Protein AF-X1QPD6-F1 (afdb_monomer_lite)

Sequence (192 aa):
MNTPWPIYIESLKLISDFIDFPSQFVHYLKKRMAVSQKIYASDELDYFGCYLISNLEIPMPKPDPEIEKVLIVDATSDFEDYFHYKKGLKPRVPRPGQFIPKRFRNILMALERTRAPGYTEIACFLLDIGYPFRKVIEDNIISALRRSQNSSGMVKDWTIIDTKNKWGFTYFCGDGTQPSSLERMRFLPEYC

Organism: NCBI:txid412755

pLDDT: mean 80.1, std 17.22, range [33.69, 97.38]

Structure (mmCIF, N/CA/C/O backbone):
data_AF-X1QPD6-F1
#
_entry.id   AF-X1QPD6-F1
#
loop_
_atom_site.group_PDB
_atom_site.id
_atom_site.type_symbol
_atom_site.label_atom_id
_atom_site.label_alt_id
_atom_site.label_comp_id
_atom_site.label_asym_id
_atom_site.label_entity_id
_atom_site.label_seq_id
_atom_site.pdbx_PDB_ins_code
_atom_site.Cartn_x
_atom_site.Cartn_y
_atom_site.Cartn_z
_atom_site.occupancy
_atom_site.B_iso_or_equiv
_atom_site.auth_seq_id
_atom_site.auth_comp_id
_atom_site.auth_asym_id
_atom_site.auth_atom_id
_atom_site.pdbx_PDB_model_num
ATOM 1 N N . MET A 1 1 ? 1.418 -16.317 20.027 1.00 43.91 1 MET A N 1
ATOM 2 C CA . MET A 1 1 ? 0.051 -16.744 19.653 1.00 43.91 1 MET A CA 1
ATOM 3 C C . MET A 1 1 ? -0.285 -16.103 18.320 1.00 43.91 1 MET A C 1
ATOM 5 O O . MET A 1 1 ? -0.059 -14.910 18.190 1.00 43.91 1 MET A O 1
ATOM 9 N N . ASN A 1 2 ? -0.754 -16.876 17.338 1.00 58.47 2 ASN A N 1
ATOM 10 C CA . ASN A 1 2 ? -1.254 -16.324 16.080 1.00 58.47 2 ASN A CA 1
ATOM 11 C C . ASN A 1 2 ? -2.699 -15.871 16.328 1.00 58.47 2 ASN A C 1
ATOM 13 O O . ASN A 1 2 ? -3.611 -16.695 16.314 1.00 58.47 2 ASN A O 1
ATOM 17 N N . THR A 1 3 ? -2.892 -14.607 16.701 1.00 64.56 3 THR A N 1
ATOM 18 C CA . THR A 1 3 ? -4.230 -14.056 16.937 1.00 64.56 3 THR A CA 1
ATOM 19 C C . THR A 1 3 ? -4.989 -14.073 15.608 1.00 64.56 3 THR A C 1
ATOM 21 O O . THR A 1 3 ? -4.442 -13.589 14.614 1.00 64.56 3 THR A O 1
ATOM 24 N N . PRO A 1 4 ? -6.210 -14.636 15.540 1.00 78.38 4 PRO A N 1
ATOM 25 C CA . PRO A 1 4 ? -7.014 -14.541 14.328 1.00 78.38 4 PRO A CA 1
ATOM 26 C C . PRO A 1 4 ? -7.256 -13.064 13.990 1.00 78.38 4 PRO A C 1
ATOM 28 O O . PRO A 1 4 ? -7.287 -12.222 14.886 1.00 78.38 4 PRO A O 1
ATOM 31 N N . TRP A 1 5 ? -7.415 -12.755 12.703 1.00 86.31 5 TRP A N 1
ATOM 32 C CA . TRP A 1 5 ? -7.788 -11.424 12.224 1.00 86.31 5 TRP A CA 1
ATOM 33 C C . TRP A 1 5 ? -9.311 -11.370 12.038 1.00 86.31 5 TRP A C 1
ATOM 35 O O . TRP A 1 5 ? -9.804 -11.791 10.988 1.00 86.31 5 TRP A O 1
ATOM 45 N N . PRO A 1 6 ? -10.087 -10.955 13.061 1.00 84.19 6 PRO A N 1
ATOM 46 C CA . PRO A 1 6 ? -11.517 -10.760 12.896 1.00 84.19 6 PRO A CA 1
ATOM 47 C C . PRO A 1 6 ? -11.749 -9.544 11.998 1.00 84.19 6 PRO A C 1
ATOM 49 O O . PRO A 1 6 ? -11.225 -8.465 12.261 1.00 84.19 6 PRO A O 1
ATOM 52 N N . ILE A 1 7 ? -12.547 -9.716 10.949 1.00 90.81 7 ILE A N 1
ATOM 53 C CA . ILE A 1 7 ? -12.927 -8.636 10.039 1.00 90.81 7 ILE A CA 1
ATOM 54 C C . ILE A 1 7 ? -14.404 -8.768 9.659 1.00 90.81 7 ILE A C 1
ATOM 56 O O . ILE A 1 7 ? -14.901 -9.870 9.418 1.00 90.81 7 ILE A O 1
ATOM 60 N N . TYR A 1 8 ? -15.098 -7.632 9.583 1.00 93.19 8 TYR A N 1
ATOM 61 C CA . TYR A 1 8 ? -16.443 -7.545 9.020 1.00 93.19 8 TYR A CA 1
ATOM 62 C C . TYR A 1 8 ? -16.403 -7.668 7.492 1.00 93.19 8 TYR A C 1
ATOM 64 O O . TYR A 1 8 ? -15.543 -7.090 6.824 1.00 93.19 8 TYR A O 1
ATOM 72 N N . ILE A 1 9 ? -17.352 -8.401 6.908 1.00 93.88 9 ILE A N 1
ATOM 73 C CA . ILE A 1 9 ? -17.362 -8.660 5.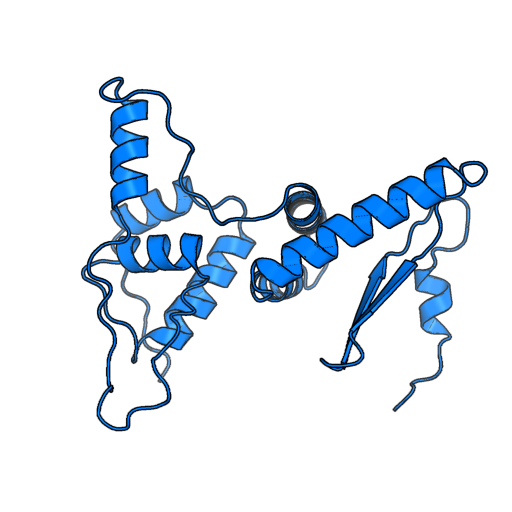461 1.00 93.88 9 ILE A CA 1
ATOM 74 C C . ILE A 1 9 ? -17.495 -7.367 4.640 1.00 93.88 9 ILE A C 1
ATOM 76 O O . ILE A 1 9 ? -16.963 -7.274 3.535 1.00 93.88 9 ILE A O 1
ATOM 80 N N . GLU A 1 10 ? -18.155 -6.350 5.187 1.00 92.50 10 GLU A N 1
ATOM 81 C CA . GLU A 1 10 ? -18.290 -5.015 4.608 1.00 92.50 10 GLU A CA 1
ATOM 82 C C . GLU A 1 10 ? -16.934 -4.312 4.507 1.00 92.50 10 GLU A C 1
ATOM 84 O O . GLU A 1 10 ? -16.581 -3.809 3.439 1.00 92.50 10 GLU A O 1
ATOM 89 N N . SER A 1 11 ? -16.136 -4.346 5.578 1.00 93.38 11 SER A N 1
ATOM 90 C CA . SER A 1 11 ? -14.774 -3.806 5.578 1.00 93.38 11 SER A CA 1
ATOM 91 C C . SER A 1 11 ? -13.894 -4.545 4.572 1.00 93.38 11 SER A C 1
ATOM 93 O O . SER A 1 11 ? -13.139 -3.909 3.845 1.00 93.38 11 SER A O 1
ATOM 95 N N . LEU A 1 12 ? -14.027 -5.873 4.458 1.00 95.06 12 LEU A N 1
ATOM 96 C CA . LEU A 1 12 ? -13.254 -6.653 3.487 1.00 95.06 12 LEU A CA 1
ATOM 97 C C . LEU A 1 12 ? -13.592 -6.269 2.040 1.00 95.06 12 LEU A C 1
ATOM 99 O O . LEU A 1 12 ? -12.685 -6.125 1.220 1.00 95.06 12 LEU A O 1
ATOM 103 N N . LYS A 1 13 ? -14.881 -6.074 1.729 1.00 94.38 13 LYS A N 1
ATOM 104 C CA . LYS A 1 13 ? -15.323 -5.594 0.409 1.00 94.38 13 LYS A CA 1
ATOM 105 C C . LYS A 1 13 ? -14.728 -4.225 0.099 1.00 94.38 13 LYS A C 1
ATOM 107 O O . LYS A 1 13 ? -14.130 -4.052 -0.958 1.00 94.38 13 LYS A O 1
ATOM 112 N N . LEU A 1 14 ? -14.810 -3.295 1.047 1.00 93.50 14 LEU A N 1
ATOM 113 C CA . LEU A 1 14 ? -14.236 -1.962 0.890 1.00 93.50 14 LEU A CA 1
ATOM 114 C C . LEU A 1 14 ? -12.723 -2.028 0.669 1.00 93.50 14 LEU A C 1
ATOM 116 O O . LEU A 1 14 ? -12.233 -1.480 -0.311 1.00 93.50 14 LEU A O 1
ATOM 120 N N . ILE A 1 15 ? -11.981 -2.770 1.492 1.00 95.94 15 ILE A N 1
ATOM 121 C CA . ILE A 1 15 ? -10.539 -2.974 1.293 1.00 95.94 15 ILE A CA 1
ATOM 122 C C . ILE A 1 15 ? -10.262 -3.516 -0.116 1.00 95.94 15 ILE A C 1
ATOM 124 O O . ILE A 1 15 ? -9.383 -3.004 -0.808 1.00 95.94 15 ILE A O 1
ATOM 128 N N . SER A 1 16 ? -11.039 -4.499 -0.584 1.00 94.81 16 SER A N 1
ATOM 129 C CA . SER A 1 16 ? -10.869 -5.062 -1.927 1.00 94.81 16 SER A CA 1
ATOM 130 C C . SER A 1 16 ? -11.094 -4.044 -3.054 1.00 94.81 16 SER A C 1
ATOM 132 O O . SER A 1 16 ? -10.392 -4.103 -4.062 1.00 94.81 16 SER A O 1
ATOM 134 N N . ASP A 1 17 ? -11.979 -3.061 -2.857 1.00 93.56 17 ASP A N 1
ATOM 135 C CA . ASP A 1 17 ? -12.226 -1.976 -3.816 1.00 93.56 17 ASP A CA 1
ATOM 136 C C . ASP A 1 17 ? -11.068 -0.964 -3.885 1.00 93.56 17 ASP A C 1
ATOM 138 O O . ASP A 1 17 ? -10.914 -0.262 -4.893 1.00 93.56 17 ASP A O 1
ATOM 142 N N . PHE A 1 18 ? -10.241 -0.875 -2.835 1.00 96.00 18 PHE A N 1
ATOM 143 C CA . PHE A 1 18 ? -9.145 0.098 -2.703 1.00 96.00 18 PHE A CA 1
ATOM 144 C C . PHE A 1 18 ? -7.737 -0.484 -2.876 1.00 96.00 18 PHE A C 1
ATOM 146 O O . PHE A 1 18 ? -6.794 0.263 -3.141 1.00 96.00 18 PHE A O 1
ATOM 153 N N . ILE A 1 19 ? -7.584 -1.804 -2.826 1.00 95.94 19 ILE A N 1
ATOM 154 C CA . ILE A 1 19 ? -6.338 -2.478 -3.197 1.00 95.94 19 ILE A CA 1
ATOM 155 C C . ILE A 1 19 ? -6.063 -2.308 -4.706 1.00 95.94 19 ILE A C 1
ATOM 157 O O . ILE A 1 19 ? -6.961 -2.400 -5.541 1.00 95.94 19 ILE A O 1
ATOM 161 N N . ASP A 1 20 ? -4.811 -2.032 -5.068 1.00 94.56 20 ASP A N 1
ATOM 162 C CA . ASP A 1 20 ? -4.346 -1.893 -6.454 1.00 94.56 20 ASP A CA 1
ATOM 163 C C . ASP A 1 20 ? -3.978 -3.258 -7.076 1.00 94.56 20 ASP A C 1
ATOM 165 O O . ASP A 1 20 ? -4.096 -3.435 -8.289 1.00 94.56 20 ASP A O 1
ATOM 169 N N . PHE A 1 21 ? -3.502 -4.219 -6.271 1.00 94.69 21 PHE A N 1
ATOM 170 C CA . PHE A 1 21 ? -3.097 -5.562 -6.716 1.00 94.69 21 PHE A CA 1
ATOM 171 C C . PHE A 1 21 ? -3.038 -6.581 -5.555 1.00 94.69 21 PHE A C 1
ATOM 173 O O . PHE A 1 21 ? -2.819 -6.184 -4.409 1.00 94.69 21 PHE A O 1
ATOM 180 N N . PRO A 1 22 ? -3.182 -7.899 -5.815 1.00 95.62 22 PRO A N 1
ATOM 181 C CA . PRO A 1 22 ? -3.304 -8.921 -4.769 1.00 95.62 22 PRO A CA 1
ATOM 182 C C . PRO A 1 22 ? -2.200 -8.924 -3.705 1.00 95.62 22 PRO A C 1
ATOM 184 O O . PRO A 1 22 ? -2.508 -9.022 -2.516 1.00 95.62 22 PRO A O 1
ATOM 187 N N . SER A 1 23 ? -0.922 -8.764 -4.071 1.00 97.38 23 SER A N 1
ATOM 188 C CA . SER A 1 23 ? 0.153 -8.778 -3.065 1.00 97.38 23 SER A CA 1
ATOM 189 C C . SER A 1 23 ? 0.127 -7.554 -2.149 1.00 9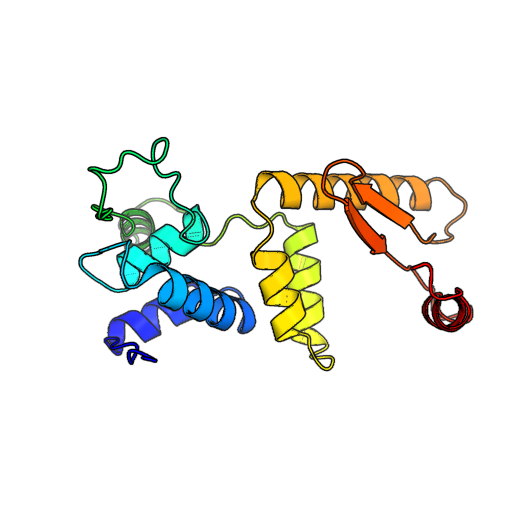7.38 23 SER A C 1
ATOM 191 O O . SER A 1 23 ? 0.666 -7.620 -1.048 1.00 97.38 23 SER A O 1
ATOM 193 N N . GLN A 1 24 ? -0.534 -6.455 -2.537 1.00 97.38 24 GLN A N 1
ATOM 194 C CA . GLN A 1 24 ? -0.747 -5.325 -1.630 1.00 97.38 24 GLN A CA 1
ATOM 195 C C . GLN A 1 24 ? -1.668 -5.711 -0.468 1.00 97.38 24 GLN A C 1
ATOM 197 O O . GLN A 1 24 ? -1.462 -5.232 0.645 1.00 97.38 24 GLN A O 1
ATOM 202 N N . PHE A 1 25 ? -2.650 -6.588 -0.703 1.00 97.00 25 PHE A N 1
ATOM 203 C CA . PHE A 1 25 ? -3.512 -7.103 0.359 1.00 97.00 25 PHE A CA 1
ATOM 204 C C . PHE A 1 25 ? -2.729 -8.023 1.301 1.00 97.00 25 PHE A C 1
ATOM 206 O O . PHE A 1 25 ? -2.810 -7.880 2.517 1.00 97.00 25 PHE A O 1
ATOM 213 N N . VAL A 1 26 ? -1.883 -8.902 0.754 1.00 96.69 26 VAL A N 1
ATOM 214 C CA . VAL A 1 26 ? -0.986 -9.744 1.565 1.00 96.69 26 VAL A CA 1
ATOM 215 C C . VAL A 1 26 ? -0.047 -8.885 2.416 1.00 96.69 26 VAL A C 1
ATOM 217 O O . VAL A 1 26 ? 0.114 -9.131 3.612 1.00 96.69 26 VAL A O 1
ATOM 220 N N . HIS A 1 27 ? 0.540 -7.845 1.825 1.00 96.75 27 HIS A N 1
ATOM 221 C CA . HIS A 1 27 ? 1.399 -6.906 2.539 1.00 96.75 27 HIS A CA 1
ATOM 222 C C . HIS A 1 27 ? 0.643 -6.172 3.658 1.00 96.75 27 HIS A C 1
ATOM 224 O O . HIS A 1 27 ? 1.152 -6.084 4.777 1.00 96.75 27 HIS A O 1
ATOM 230 N N . TYR A 1 28 ? -0.592 -5.726 3.399 1.00 96.00 28 TYR A N 1
ATOM 231 C CA . TYR A 1 28 ? -1.458 -5.139 4.421 1.00 96.00 28 TYR A CA 1
ATOM 232 C C . TYR A 1 28 ? -1.657 -6.078 5.615 1.00 96.00 28 TYR A C 1
ATOM 234 O O . TYR A 1 28 ? -1.397 -5.681 6.750 1.00 96.00 28 TYR A O 1
ATOM 242 N N . LEU A 1 29 ? -2.030 -7.339 5.370 1.00 94.62 29 LEU A N 1
ATOM 243 C CA . LEU A 1 29 ? -2.233 -8.325 6.436 1.00 94.62 29 LEU A CA 1
ATOM 244 C C . LEU A 1 29 ? -0.970 -8.531 7.277 1.00 94.62 29 LEU A C 1
ATOM 246 O O . LEU A 1 29 ? -1.044 -8.543 8.506 1.00 94.62 29 LEU A O 1
ATOM 250 N N . LYS A 1 30 ? 0.204 -8.616 6.638 1.00 93.31 30 LYS A N 1
ATOM 251 C CA . LYS A 1 30 ? 1.488 -8.729 7.350 1.00 93.31 30 LYS A CA 1
ATOM 252 C C . LYS A 1 30 ? 1.724 -7.537 8.281 1.00 93.31 30 LYS A C 1
ATOM 254 O O . LYS A 1 30 ? 2.058 -7.738 9.449 1.00 93.31 30 LYS A O 1
ATOM 259 N N . LYS A 1 31 ? 1.520 -6.307 7.792 1.00 92.69 31 LYS A N 1
ATOM 260 C CA . LYS A 1 31 ? 1.665 -5.085 8.603 1.00 92.69 31 LYS A CA 1
ATOM 261 C C . LYS A 1 31 ? 0.646 -5.053 9.743 1.00 92.69 31 LYS A C 1
ATOM 263 O O . LYS A 1 31 ? 1.022 -4.836 10.893 1.00 92.69 31 LYS A O 1
ATOM 268 N N . ARG A 1 32 ? -0.620 -5.358 9.454 1.00 91.50 32 ARG A N 1
ATOM 269 C CA . ARG A 1 32 ? -1.724 -5.387 10.425 1.00 91.50 32 ARG A CA 1
ATOM 270 C C . ARG A 1 32 ? -1.477 -6.368 11.573 1.00 91.50 32 ARG A C 1
ATOM 272 O O . ARG A 1 32 ? -1.727 -6.022 12.731 1.00 91.50 32 ARG A O 1
ATOM 279 N N . MET A 1 33 ? -0.970 -7.564 11.270 1.00 89.31 33 MET A N 1
ATOM 280 C CA . MET A 1 33 ? -0.626 -8.575 12.276 1.00 89.31 33 MET A CA 1
ATOM 281 C C . MET A 1 33 ? 0.553 -8.132 13.150 1.00 89.31 33 MET A C 1
ATOM 283 O O . MET A 1 33 ? 0.512 -8.323 14.368 1.00 89.31 33 MET A O 1
ATOM 287 N N . ALA A 1 34 ? 1.562 -7.485 12.558 1.00 87.31 34 ALA A N 1
ATOM 288 C CA . ALA A 1 34 ? 2.748 -7.008 13.269 1.00 87.31 34 ALA A CA 1
ATOM 289 C C . ALA A 1 34 ? 2.448 -5.892 14.289 1.00 87.31 34 ALA A C 1
ATOM 291 O O . ALA A 1 34 ? 3.128 -5.797 15.309 1.00 87.31 34 ALA A O 1
ATOM 292 N N . VAL A 1 35 ? 1.422 -5.066 14.045 1.00 84.88 35 VAL A N 1
ATOM 293 C CA . VAL A 1 35 ? 1.069 -3.927 14.917 1.00 84.88 35 VAL A CA 1
ATOM 294 C C . VAL A 1 35 ? -0.052 -4.219 15.919 1.00 84.88 35 VAL A C 1
ATOM 296 O O . VAL A 1 35 ? -0.387 -3.355 16.728 1.00 84.88 35 VAL A O 1
ATOM 299 N N . SER A 1 36 ? -0.611 -5.434 15.901 1.00 72.00 36 SER A N 1
ATOM 300 C CA . SER A 1 36 ? -1.861 -5.812 16.585 1.00 72.00 36 SER A CA 1
ATOM 301 C C . SER A 1 36 ? -1.926 -5.568 18.100 1.00 72.00 36 SER A C 1
ATOM 303 O O . SER A 1 36 ? -3.022 -5.555 18.652 1.00 72.00 36 SER A O 1
ATOM 305 N N . GLN A 1 37 ? -0.793 -5.348 18.771 1.00 74.81 37 GLN A N 1
ATOM 306 C CA . GLN A 1 37 ? -0.734 -5.071 20.213 1.00 74.81 37 GLN A CA 1
ATOM 307 C C . GLN A 1 37 ? -0.320 -3.636 20.566 1.00 74.81 37 GLN A C 1
ATOM 309 O O . GLN A 1 37 ? -0.371 -3.262 21.733 1.00 74.81 37 GLN A O 1
ATOM 314 N N . LYS A 1 38 ? 0.105 -2.839 19.579 1.00 78.12 38 LYS A N 1
ATOM 315 C CA . LYS A 1 38 ? 0.657 -1.489 19.792 1.00 78.12 38 LYS A CA 1
ATOM 316 C C . LYS A 1 38 ? -0.227 -0.392 19.217 1.00 78.12 38 LYS A C 1
ATOM 318 O O . LYS A 1 38 ? -0.249 0.709 19.754 1.00 78.12 38 LYS A O 1
ATOM 323 N N . ILE A 1 39 ? -0.935 -0.692 18.129 1.00 85.81 39 ILE A N 1
ATOM 324 C CA . ILE A 1 39 ? -1.781 0.263 17.418 1.00 85.81 39 ILE A CA 1
ATOM 325 C C . ILE A 1 39 ? -3.229 -0.207 17.512 1.00 85.81 39 ILE A C 1
ATOM 327 O O . ILE A 1 39 ? -3.560 -1.328 17.117 1.00 85.81 39 ILE A O 1
ATOM 331 N N . TYR A 1 40 ? -4.082 0.670 18.019 1.00 88.25 40 TYR A N 1
ATOM 332 C CA . TYR A 1 40 ? -5.516 0.481 18.169 1.00 88.25 40 TYR A CA 1
ATOM 333 C C . TYR A 1 40 ? -6.251 1.404 17.207 1.00 88.25 40 TYR A C 1
ATOM 335 O O . TYR A 1 40 ? -5.815 2.529 16.979 1.00 88.25 40 TYR A O 1
ATOM 343 N N . ALA A 1 41 ? -7.352 0.928 16.649 1.00 89.31 41 ALA A N 1
ATOM 344 C CA . ALA A 1 41 ? -8.250 1.719 15.825 1.00 89.31 41 ALA A CA 1
ATOM 345 C C . ALA A 1 41 ? -9.693 1.288 16.090 1.00 89.31 41 ALA A C 1
ATOM 347 O O . ALA A 1 41 ? -9.913 0.225 16.682 1.00 89.31 41 ALA A O 1
ATOM 348 N N . SER A 1 42 ? -10.655 2.125 15.702 1.00 86.56 42 SER A N 1
ATOM 349 C CA . SER A 1 42 ? -12.068 1.865 15.978 1.00 86.56 42 SER A CA 1
ATOM 350 C C . SER A 1 42 ? -12.622 0.758 15.081 1.00 86.56 42 SER A C 1
ATOM 352 O O . SER A 1 42 ? -13.359 -0.111 15.553 1.00 86.56 42 SER A O 1
ATOM 354 N N . ASP A 1 43 ? -12.188 0.733 13.820 1.00 89.19 43 ASP A N 1
ATOM 355 C CA . ASP A 1 43 ? -12.528 -0.302 12.858 1.00 89.19 43 ASP A CA 1
ATOM 356 C C . ASP A 1 43 ? -11.326 -0.725 11.991 1.00 89.19 43 ASP A C 1
ATOM 358 O O . ASP A 1 43 ? -10.193 -0.267 12.147 1.00 89.19 43 ASP A O 1
ATOM 362 N N . GLU A 1 44 ? -11.561 -1.672 11.082 1.00 92.69 44 GLU A N 1
ATOM 363 C CA . GLU A 1 44 ? -10.517 -2.188 10.194 1.00 92.69 44 GLU A CA 1
ATOM 364 C C . GLU A 1 44 ? -10.187 -1.238 9.028 1.00 92.69 44 GLU A C 1
ATOM 366 O O . GLU A 1 44 ? -9.106 -1.333 8.446 1.00 92.69 44 GLU A O 1
ATOM 371 N N . LEU A 1 45 ? -11.080 -0.302 8.695 1.00 93.44 45 LEU A N 1
ATOM 372 C CA . LEU A 1 45 ? -10.830 0.704 7.664 1.00 93.44 45 LEU A CA 1
ATOM 373 C C . LEU A 1 45 ? -9.889 1.795 8.159 1.00 93.44 45 LEU A C 1
ATOM 375 O O . LEU A 1 45 ? -9.081 2.267 7.367 1.00 93.44 45 LEU A O 1
ATOM 379 N N . ASP A 1 46 ? -9.909 2.130 9.446 1.00 92.56 46 ASP A N 1
ATOM 380 C CA . ASP A 1 46 ? -8.923 3.018 10.061 1.00 92.56 46 ASP A CA 1
ATOM 381 C C . ASP A 1 46 ? -7.502 2.444 9.928 1.00 92.56 46 ASP A C 1
ATOM 383 O O . ASP A 1 46 ? -6.557 3.128 9.517 1.00 92.56 46 ASP A O 1
ATOM 387 N N . TYR A 1 47 ? -7.338 1.149 10.223 1.00 93.94 47 TYR A N 1
ATOM 388 C CA . TYR A 1 47 ? -6.061 0.464 10.012 1.00 93.94 47 TYR A CA 1
ATOM 389 C C . TYR A 1 47 ? -5.657 0.485 8.540 1.00 93.94 47 TYR A C 1
ATOM 391 O O . TYR A 1 47 ? -4.499 0.754 8.212 1.00 93.94 47 TYR A O 1
ATOM 399 N N . PHE A 1 48 ? -6.601 0.213 7.643 1.00 95.38 48 PHE A N 1
ATOM 400 C CA . PHE A 1 48 ? -6.328 0.199 6.216 1.00 95.38 48 PHE A CA 1
ATOM 401 C C . PHE A 1 48 ? -5.992 1.593 5.663 1.00 95.38 48 PHE A C 1
ATOM 403 O O . PHE A 1 48 ? -5.051 1.733 4.883 1.00 95.38 48 PHE A O 1
ATOM 410 N N . GLY A 1 49 ? -6.675 2.645 6.106 1.00 94.56 49 GLY A N 1
ATOM 411 C CA . GLY A 1 49 ? -6.363 4.028 5.755 1.00 94.56 49 GLY A CA 1
ATOM 412 C C . GLY A 1 49 ? -4.968 4.430 6.219 1.00 94.56 49 GLY A C 1
ATOM 413 O O . GLY A 1 49 ? -4.154 4.904 5.424 1.00 94.56 49 GLY A O 1
ATOM 414 N N . CYS A 1 50 ? -4.629 4.125 7.474 1.00 93.12 50 CYS A N 1
ATOM 415 C CA . CYS A 1 50 ? -3.284 4.351 8.001 1.00 93.12 50 CYS A CA 1
ATOM 416 C C . CYS A 1 50 ? -2.223 3.549 7.221 1.00 93.12 50 CYS A C 1
ATOM 418 O O . CYS A 1 50 ? -1.137 4.051 6.925 1.00 93.12 50 CYS A O 1
ATOM 420 N N . TYR A 1 51 ? -2.550 2.328 6.794 1.00 94.44 51 TYR A N 1
ATOM 421 C CA . TYR A 1 51 ? -1.703 1.543 5.901 1.00 94.44 51 TYR A CA 1
ATOM 422 C C . TYR A 1 51 ? -1.457 2.224 4.547 1.00 94.44 51 TYR A C 1
ATOM 424 O O . TYR A 1 51 ? -0.312 2.262 4.090 1.00 94.44 51 TYR A O 1
ATOM 432 N N . LEU A 1 52 ? -2.488 2.779 3.906 1.00 94.25 52 LEU A N 1
ATOM 433 C CA . LEU A 1 52 ? -2.326 3.487 2.633 1.00 94.25 52 LEU A CA 1
ATOM 434 C C . LEU A 1 52 ? -1.432 4.729 2.784 1.00 94.25 52 LEU A C 1
ATOM 436 O O . LEU A 1 52 ? -0.643 5.027 1.884 1.00 94.25 52 LEU A O 1
ATOM 440 N N . ILE A 1 53 ? -1.511 5.416 3.924 1.00 90.88 53 ILE A N 1
ATOM 441 C CA . ILE A 1 53 ? -0.743 6.636 4.196 1.00 90.88 53 ILE A CA 1
ATOM 442 C C . ILE A 1 53 ? 0.721 6.319 4.529 1.00 90.88 53 ILE A C 1
ATOM 444 O O . ILE A 1 53 ? 1.629 6.931 3.964 1.00 90.88 53 ILE A O 1
ATOM 448 N N . SER A 1 54 ? 0.967 5.372 5.439 1.00 88.50 54 SER A N 1
ATOM 449 C CA . SER A 1 54 ? 2.286 5.183 6.059 1.00 88.50 54 SER A CA 1
ATOM 450 C C . SER A 1 54 ? 2.718 3.728 6.233 1.00 88.50 54 SER A C 1
ATOM 452 O O . SER A 1 54 ? 3.638 3.471 6.996 1.00 88.50 54 SER A O 1
ATOM 454 N N . ASN A 1 55 ? 2.096 2.751 5.570 1.00 91.94 55 ASN A N 1
ATOM 455 C CA . ASN A 1 55 ? 2.354 1.320 5.804 1.00 91.94 55 ASN A CA 1
ATOM 456 C C . ASN A 1 55 ? 2.082 0.847 7.248 1.00 91.94 55 ASN A C 1
ATOM 458 O O . ASN A 1 55 ? 2.612 -0.193 7.635 1.00 91.94 55 ASN A O 1
ATOM 462 N N . LEU A 1 56 ? 1.280 1.574 8.042 1.00 89.94 56 LEU A N 1
ATOM 463 C CA . LEU A 1 56 ? 1.162 1.381 9.501 1.00 89.94 56 LEU A CA 1
ATOM 464 C C . LEU A 1 56 ? 2.477 1.639 10.263 1.00 89.94 56 LEU A C 1
ATOM 466 O O . LEU A 1 56 ? 2.630 1.235 11.416 1.00 89.94 56 LEU A O 1
ATOM 470 N N . GLU A 1 57 ? 3.427 2.341 9.645 1.00 86.31 57 GLU A N 1
ATOM 471 C CA . GLU A 1 57 ? 4.655 2.806 10.283 1.00 86.31 57 GLU A CA 1
ATOM 472 C C . GLU A 1 57 ? 4.375 4.174 10.905 1.00 86.31 57 GLU A C 1
ATOM 474 O O . GLU A 1 57 ? 4.621 5.229 10.319 1.00 86.31 57 GLU A O 1
ATOM 479 N N . ILE A 1 58 ? 3.783 4.154 12.099 1.00 76.94 58 ILE A N 1
ATOM 480 C CA . ILE A 1 58 ? 3.550 5.373 12.868 1.00 76.94 58 ILE A CA 1
ATOM 481 C C . ILE A 1 58 ? 4.871 5.757 13.546 1.00 76.94 58 ILE A C 1
ATOM 483 O O . ILE A 1 58 ? 5.431 4.931 14.276 1.00 76.94 58 ILE A O 1
ATOM 487 N N . PRO A 1 59 ? 5.391 6.982 13.331 1.00 66.81 59 PRO A N 1
ATOM 488 C CA . PRO A 1 59 ? 6.547 7.464 14.064 1.00 66.81 59 PRO A CA 1
ATOM 489 C C . PRO A 1 59 ? 6.165 7.575 15.539 1.00 66.81 59 PRO A C 1
ATOM 491 O O . PRO A 1 59 ? 5.520 8.529 15.967 1.00 66.81 59 PRO A O 1
ATOM 494 N N . MET A 1 60 ? 6.546 6.566 16.317 1.00 61.41 60 MET A N 1
ATOM 495 C CA . MET A 1 60 ? 6.499 6.651 17.768 1.00 61.41 60 MET A CA 1
ATOM 496 C C . MET A 1 60 ? 7.429 7.805 18.171 1.00 61.41 60 MET A C 1
ATOM 498 O O . MET A 1 60 ? 8.555 7.878 17.653 1.00 61.41 60 MET A O 1
ATOM 502 N N . PRO A 1 61 ? 7.016 8.700 19.086 1.00 56.62 61 PRO A N 1
ATOM 503 C CA . PRO A 1 61 ? 7.970 9.537 19.803 1.00 56.62 61 PRO A CA 1
ATOM 504 C C . PRO A 1 61 ? 9.112 8.647 20.314 1.00 56.62 61 PRO A C 1
ATOM 506 O O . PRO A 1 61 ? 8.895 7.450 20.534 1.00 56.62 61 PRO A O 1
ATOM 509 N N . LYS A 1 62 ? 10.331 9.201 20.463 1.00 56.53 62 LYS A N 1
ATOM 510 C CA . LYS A 1 62 ? 11.474 8.491 21.084 1.00 56.53 62 LYS A CA 1
ATOM 511 C C . LYS A 1 62 ? 10.944 7.603 22.204 1.00 56.53 62 LYS A C 1
ATOM 513 O O . LYS A 1 62 ? 10.148 8.157 22.952 1.00 56.53 62 LYS A O 1
ATOM 518 N N . PRO A 1 63 ? 11.350 6.320 22.287 1.00 53.78 63 PRO A N 1
ATOM 519 C CA . PRO A 1 63 ? 10.720 5.321 23.142 1.00 53.78 63 PRO A CA 1
ATOM 520 C C . PRO A 1 63 ? 10.558 5.898 24.539 1.00 53.78 63 PRO A C 1
ATOM 522 O O . PRO A 1 63 ? 11.502 5.930 25.326 1.00 53.78 63 PRO A O 1
ATOM 525 N N . ASP A 1 64 ? 9.375 6.442 24.773 1.00 57.16 64 ASP A N 1
ATOM 526 C CA . ASP A 1 64 ? 8.968 6.936 26.056 1.00 57.16 64 ASP A CA 1
ATOM 527 C C . ASP A 1 64 ? 8.423 5.681 26.719 1.00 57.16 64 ASP A C 1
ATOM 529 O O . ASP A 1 64 ? 7.481 5.085 26.180 1.00 57.16 64 ASP A O 1
ATOM 533 N N . PRO A 1 65 ? 9.059 5.196 27.793 1.00 62.22 65 PRO A N 1
ATOM 534 C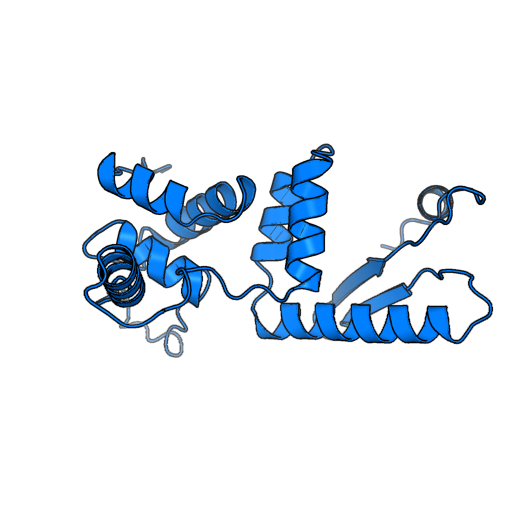 CA . PRO A 1 65 ? 8.602 3.997 28.473 1.00 62.22 65 PRO A CA 1
ATOM 535 C C . PRO A 1 65 ? 7.138 4.098 28.935 1.00 62.22 65 PRO A C 1
ATOM 537 O O . PRO A 1 65 ? 6.552 3.061 29.228 1.00 62.22 65 PRO A O 1
ATOM 540 N N . GLU A 1 66 ? 6.534 5.293 28.950 1.00 64.88 66 GLU A N 1
ATOM 541 C CA . GLU A 1 66 ? 5.120 5.495 29.276 1.00 64.88 66 GLU A CA 1
ATOM 542 C C . GLU A 1 66 ? 4.158 5.356 28.078 1.00 64.88 66 GLU A C 1
ATOM 544 O O . GLU A 1 66 ? 2.957 5.153 28.274 1.00 64.88 66 GLU A O 1
ATOM 549 N N . ILE A 1 67 ? 4.638 5.416 26.827 1.00 65.75 67 ILE A N 1
ATOM 550 C CA . ILE A 1 67 ? 3.779 5.254 25.640 1.00 65.75 67 ILE A CA 1
ATOM 551 C C . ILE A 1 67 ? 3.678 3.771 25.278 1.00 65.75 67 ILE A C 1
ATOM 553 O O . ILE A 1 67 ? 4.412 3.241 24.441 1.00 65.75 67 ILE A O 1
ATOM 557 N N . GLU A 1 68 ? 2.714 3.092 25.896 1.00 69.75 68 GLU A N 1
ATOM 558 C CA . GLU A 1 68 ? 2.447 1.674 25.632 1.00 69.75 68 GLU A CA 1
ATOM 559 C C . GLU A 1 68 ? 1.623 1.435 24.356 1.00 69.75 68 GLU A C 1
ATOM 561 O O . GLU A 1 68 ? 1.719 0.364 23.747 1.00 69.75 68 GLU A O 1
ATOM 566 N N . LYS A 1 69 ? 0.774 2.396 23.959 1.00 77.75 69 LYS A N 1
ATOM 567 C CA . LYS A 1 69 ? -0.253 2.213 22.917 1.00 77.75 69 LYS A CA 1
ATOM 568 C C . LYS A 1 69 ? -0.489 3.484 22.106 1.00 77.75 69 LYS A C 1
ATOM 570 O O . LYS A 1 69 ? -0.492 4.585 22.648 1.00 77.75 69 LYS A O 1
ATOM 575 N N . VAL A 1 70 ? -0.762 3.311 20.816 1.00 83.19 70 VAL A N 1
ATOM 576 C CA . VAL A 1 70 ? -1.166 4.373 19.886 1.00 83.19 70 VAL A CA 1
ATOM 577 C C . VAL A 1 70 ? -2.602 4.127 19.440 1.00 83.19 70 VAL A C 1
ATOM 579 O O . VAL A 1 70 ? -2.947 3.003 19.081 1.00 83.19 70 VAL A O 1
ATOM 582 N N . LEU A 1 71 ? -3.426 5.175 19.439 1.00 86.25 71 LEU A N 1
ATOM 583 C CA . LEU A 1 71 ? -4.791 5.146 18.915 1.00 86.25 71 LEU A CA 1
ATOM 584 C C . LEU A 1 71 ? -4.851 5.899 17.579 1.00 86.25 71 LEU A C 1
ATOM 586 O O . LEU A 1 71 ? -4.464 7.064 17.507 1.00 86.25 71 LEU A O 1
ATOM 590 N N . ILE A 1 72 ? -5.349 5.240 16.535 1.00 87.06 72 ILE A N 1
ATOM 591 C CA . ILE A 1 72 ? -5.748 5.872 15.276 1.00 87.06 72 ILE A CA 1
ATOM 592 C C . ILE A 1 72 ? -7.126 6.493 15.514 1.00 87.06 72 ILE A C 1
ATOM 594 O O . ILE A 1 72 ? -8.073 5.781 15.839 1.00 87.06 72 ILE A O 1
ATOM 598 N N . VAL A 1 73 ? -7.204 7.822 15.416 1.00 82.19 73 VAL A N 1
ATOM 599 C CA . VAL A 1 73 ? -8.428 8.594 15.700 1.00 82.19 73 VAL A CA 1
ATOM 600 C C . VAL A 1 73 ? -9.307 8.739 14.459 1.00 82.19 73 VAL A C 1
ATOM 602 O O . VAL A 1 73 ? -10.524 8.674 14.575 1.00 82.19 73 VAL A O 1
ATOM 605 N N . ASP A 1 74 ? -8.694 8.936 13.292 1.00 81.62 74 ASP A N 1
ATOM 606 C CA . ASP A 1 74 ? -9.367 8.970 11.994 1.00 81.62 74 ASP A CA 1
ATOM 607 C C . ASP A 1 74 ? -8.346 8.646 10.897 1.00 81.62 74 ASP A C 1
ATOM 609 O O . ASP A 1 74 ? -7.269 9.251 10.836 1.00 81.62 74 ASP A O 1
ATOM 613 N N . ALA A 1 75 ? -8.678 7.685 10.040 1.00 84.44 75 ALA A N 1
ATOM 614 C CA . ALA A 1 75 ? -8.006 7.479 8.761 1.00 84.44 75 ALA A CA 1
ATOM 615 C C . ALA A 1 75 ? -8.998 7.124 7.638 1.00 84.44 75 ALA A C 1
ATOM 617 O O . ALA A 1 75 ? -8.614 6.498 6.648 1.00 84.44 75 ALA A O 1
ATOM 618 N N . THR A 1 76 ? -10.272 7.505 7.786 1.00 89.19 76 THR A N 1
ATOM 619 C CA . THR A 1 76 ? -11.355 7.125 6.864 1.00 89.19 76 THR A CA 1
ATOM 620 C C . THR A 1 76 ? -11.892 8.285 6.021 1.00 89.19 76 THR A C 1
ATOM 622 O O . THR A 1 76 ? -12.522 8.041 4.990 1.00 89.19 76 THR A O 1
ATOM 625 N N . SER A 1 77 ? -11.574 9.533 6.373 1.00 90.00 77 SER A N 1
ATOM 626 C CA . SER A 1 77 ? -12.030 10.743 5.664 1.00 90.00 77 SER A CA 1
ATOM 627 C C . SER A 1 77 ? -11.800 10.724 4.142 1.00 90.00 77 SER A C 1
ATOM 629 O O . SER A 1 77 ? -12.701 11.067 3.374 1.00 90.00 77 SER A O 1
ATOM 631 N N . ASP A 1 78 ? -10.652 10.233 3.666 1.00 91.12 78 ASP A N 1
ATOM 632 C CA . ASP A 1 78 ? -10.380 10.103 2.224 1.00 91.12 78 ASP A CA 1
ATOM 633 C C . ASP A 1 78 ? -11.349 9.129 1.518 1.00 91.12 78 ASP A C 1
ATOM 635 O O . ASP A 1 78 ? -11.714 9.320 0.350 1.00 91.12 78 ASP A O 1
ATOM 639 N N . PHE A 1 79 ? -11.790 8.077 2.213 1.00 92.69 79 PHE A N 1
ATOM 640 C CA . PHE A 1 79 ? -12.766 7.121 1.687 1.00 92.69 79 PHE A CA 1
ATOM 641 C C . PHE A 1 79 ? -14.148 7.758 1.593 1.00 92.69 79 PHE A C 1
ATOM 643 O O . PHE A 1 79 ? -14.809 7.633 0.558 1.00 92.69 79 PHE A O 1
ATOM 650 N N . GLU A 1 80 ? -14.574 8.470 2.636 1.00 92.00 80 GLU A N 1
ATOM 651 C CA . GLU A 1 80 ? -15.843 9.201 2.647 1.00 92.00 80 GLU A CA 1
ATOM 652 C C . GLU A 1 80 ? -15.913 10.210 1.500 1.00 92.00 80 GLU A C 1
ATOM 654 O O . GLU A 1 80 ? -16.899 10.259 0.756 1.00 92.00 80 GLU A O 1
ATOM 659 N N . ASP A 1 81 ? -14.837 10.968 1.296 1.00 93.81 81 ASP A N 1
ATOM 660 C CA . ASP A 1 81 ? -14.723 11.943 0.218 1.00 93.81 81 ASP A CA 1
ATOM 661 C C . ASP A 1 81 ? -14.837 11.286 -1.153 1.00 93.81 81 ASP A C 1
ATOM 663 O O . ASP A 1 81 ? -15.571 11.770 -2.026 1.00 93.81 81 ASP A O 1
ATOM 667 N N . TYR A 1 82 ? -14.185 10.137 -1.332 1.00 94.62 82 TYR A N 1
ATOM 668 C CA . TYR A 1 82 ? -14.292 9.356 -2.557 1.00 94.62 82 TYR A CA 1
ATOM 669 C C . TYR A 1 82 ? -15.713 8.846 -2.811 1.00 94.62 82 TYR A C 1
ATOM 671 O O . TYR A 1 82 ? -16.205 8.925 -3.943 1.00 94.62 82 TYR A O 1
ATOM 679 N N . PHE A 1 83 ? -16.408 8.368 -1.778 1.00 93.62 83 PHE A N 1
ATOM 680 C CA . PHE A 1 83 ? -17.794 7.920 -1.906 1.00 93.62 83 PHE A CA 1
ATOM 681 C C . PHE A 1 83 ? -18.759 9.070 -2.190 1.00 93.62 83 PHE A C 1
ATOM 683 O O . PHE A 1 83 ? -19.654 8.923 -3.027 1.00 93.62 83 PHE A O 1
ATOM 690 N N . HIS A 1 84 ? -18.573 10.227 -1.557 1.00 95.69 84 HIS A N 1
ATOM 691 C CA . HIS A 1 84 ? -19.358 11.421 -1.856 1.00 95.69 84 HIS A CA 1
ATOM 692 C C . HIS A 1 84 ? -19.149 11.889 -3.297 1.00 95.69 84 HIS A C 1
ATOM 694 O O . HIS A 1 84 ? -20.126 12.184 -3.986 1.00 95.69 84 HIS A O 1
ATOM 700 N N . TYR A 1 85 ? -17.913 11.871 -3.799 1.00 95.56 85 TYR A N 1
ATOM 701 C CA . TYR A 1 85 ? -17.641 12.128 -5.213 1.00 95.56 85 TYR A CA 1
ATOM 702 C C . TYR A 1 85 ? -18.353 11.124 -6.130 1.00 95.56 85 TYR A C 1
ATOM 704 O O . TYR A 1 85 ? -19.029 11.527 -7.076 1.00 95.56 85 TYR A O 1
ATOM 712 N N . LYS A 1 86 ? -18.268 9.819 -5.839 1.00 94.38 86 LYS A N 1
ATOM 713 C CA . LYS A 1 86 ? -18.952 8.770 -6.618 1.00 94.38 86 LYS A CA 1
ATOM 714 C C . LYS A 1 86 ? -20.470 8.956 -6.683 1.00 94.38 86 LYS A C 1
ATOM 716 O O . LYS A 1 86 ? -21.078 8.558 -7.672 1.00 94.38 86 LYS A O 1
ATOM 721 N N . LYS A 1 87 ? -21.066 9.565 -5.655 1.00 95.62 87 LYS A N 1
ATOM 722 C CA . LYS A 1 87 ? -22.496 9.904 -5.580 1.00 95.62 87 LYS A CA 1
ATOM 723 C C . LYS A 1 87 ? -22.843 11.270 -6.192 1.00 95.62 87 LYS A C 1
ATOM 725 O O . LYS A 1 87 ? -24.005 11.655 -6.162 1.00 95.62 87 LYS A O 1
ATOM 730 N N . GLY A 1 88 ? -21.866 12.012 -6.718 1.00 95.19 88 GLY A N 1
ATOM 731 C CA . GLY A 1 88 ? -22.066 13.363 -7.254 1.00 95.19 88 GLY A CA 1
ATOM 732 C C . GLY A 1 88 ? -22.265 14.445 -6.185 1.00 95.19 88 GLY A C 1
ATOM 733 O O . GLY A 1 88 ? -22.695 15.546 -6.512 1.00 95.19 88 GLY A O 1
ATOM 734 N N . LEU A 1 89 ? -21.959 14.145 -4.919 1.00 95.25 89 LEU A N 1
ATOM 735 C CA . LEU A 1 89 ? -22.130 15.048 -3.773 1.00 95.25 89 LEU A CA 1
ATOM 736 C C . LEU A 1 89 ? -20.891 15.916 -3.501 1.00 95.25 89 LEU A C 1
ATOM 738 O O . LEU A 1 89 ? -20.986 16.917 -2.796 1.00 95.25 89 LEU A O 1
ATOM 742 N N . LYS A 1 90 ? -19.729 15.545 -4.052 1.00 92.62 90 LYS A N 1
ATOM 743 C CA . LYS A 1 90 ? -18.475 16.309 -3.975 1.00 92.62 90 LYS A CA 1
ATOM 744 C C . LYS A 1 90 ? -17.811 16.436 -5.354 1.00 92.62 90 LYS A C 1
ATOM 746 O O . LYS A 1 90 ? -18.040 15.583 -6.218 1.00 92.62 90 LYS A O 1
ATOM 751 N N . PRO A 1 91 ? -16.967 17.467 -5.570 1.00 93.69 91 PRO A N 1
ATOM 752 C CA . PRO A 1 91 ? -16.083 17.544 -6.731 1.00 93.69 91 PRO A CA 1
ATOM 753 C C . PRO A 1 91 ? -15.185 16.310 -6.862 1.00 93.69 91 PRO A C 1
ATOM 755 O O . PRO A 1 91 ? -15.046 15.513 -5.937 1.00 93.69 91 PRO A O 1
ATOM 758 N N . ARG A 1 92 ? -14.537 16.164 -8.021 1.00 92.94 92 ARG A N 1
ATOM 759 C CA . ARG A 1 92 ? -13.635 15.039 -8.284 1.00 92.94 92 ARG A CA 1
ATOM 760 C C . ARG A 1 92 ? -12.490 14.986 -7.276 1.00 92.94 92 ARG A C 1
ATOM 762 O O . ARG A 1 92 ? -11.621 15.851 -7.293 1.00 92.94 92 ARG A O 1
ATOM 769 N N . VAL A 1 93 ? -12.451 13.906 -6.500 1.00 93.62 93 VAL A N 1
ATOM 770 C CA . VAL A 1 93 ? -11.333 13.551 -5.617 1.00 93.62 93 VAL A CA 1
ATOM 771 C C . VAL A 1 93 ? -10.606 12.305 -6.140 1.00 93.62 93 VAL A C 1
ATOM 773 O O . VAL A 1 93 ? -11.210 11.482 -6.845 1.00 93.62 93 VAL A O 1
ATOM 776 N N . PRO A 1 94 ? -9.295 12.161 -5.876 1.00 91.69 94 PRO A N 1
ATOM 777 C CA . PRO A 1 94 ? -8.572 10.938 -6.203 1.00 91.69 94 PRO A CA 1
ATOM 778 C C . PRO A 1 94 ? -9.126 9.742 -5.415 1.00 91.69 94 PRO A C 1
ATOM 780 O O . PRO A 1 94 ? -9.664 9.894 -4.325 1.00 91.69 94 PRO A O 1
ATOM 783 N N . ARG A 1 95 ? -8.984 8.535 -5.975 1.00 93.81 95 ARG A N 1
ATOM 784 C CA . ARG A 1 95 ? -9.256 7.298 -5.232 1.00 93.81 95 ARG A CA 1
ATOM 785 C C . ARG A 1 95 ? -8.202 7.149 -4.124 1.00 93.81 95 ARG A C 1
ATOM 787 O O . ARG A 1 95 ? -7.020 7.225 -4.474 1.00 93.81 95 ARG A O 1
ATOM 794 N N . PRO A 1 96 ? -8.599 6.887 -2.864 1.00 94.25 96 PRO A N 1
ATOM 795 C CA . PRO A 1 96 ? -7.696 6.460 -1.808 1.00 94.25 96 PRO A CA 1
ATOM 796 C C . PRO A 1 96 ? -6.777 5.350 -2.298 1.00 94.25 96 PRO A C 1
ATOM 798 O O . PRO A 1 96 ? -7.204 4.380 -2.928 1.00 94.25 96 PRO A O 1
ATOM 801 N N . GLY A 1 97 ? -5.491 5.518 -2.052 1.00 93.25 97 GLY A N 1
ATOM 802 C CA . GLY A 1 97 ? -4.496 4.575 -2.508 1.00 93.25 97 GLY A CA 1
ATOM 803 C C . GLY A 1 97 ? -3.150 4.912 -1.916 1.00 93.25 97 GLY A C 1
ATOM 804 O O . GLY A 1 97 ? -2.861 6.054 -1.563 1.00 93.25 97 GLY A O 1
ATOM 805 N N . GLN A 1 98 ? -2.311 3.893 -1.829 1.00 92.75 98 GLN A N 1
ATOM 806 C CA . GLN A 1 98 ? -0.980 4.056 -1.291 1.00 92.75 98 GLN A CA 1
ATOM 807 C C . GLN A 1 98 ? -0.139 4.936 -2.216 1.00 92.75 98 GLN A C 1
ATOM 809 O O . GLN A 1 98 ? -0.201 4.812 -3.449 1.00 92.75 98 GLN A O 1
ATOM 814 N N . PHE A 1 99 ? 0.697 5.795 -1.634 1.00 89.62 99 PHE A N 1
ATOM 815 C CA . PHE A 1 99 ? 1.602 6.613 -2.429 1.00 89.62 99 PHE A CA 1
ATOM 816 C C . PHE A 1 99 ? 2.716 5.742 -3.036 1.00 89.62 99 PHE A C 1
ATOM 818 O O . PHE A 1 99 ? 3.711 5.383 -2.397 1.00 89.62 99 PHE A O 1
ATOM 825 N N . ILE A 1 100 ? 2.532 5.376 -4.305 1.00 92.62 100 ILE A N 1
ATOM 826 C CA . ILE A 1 100 ? 3.470 4.569 -5.083 1.00 92.62 100 ILE A CA 1
ATOM 827 C C . ILE A 1 100 ? 3.842 5.347 -6.352 1.00 92.62 100 ILE A C 1
ATOM 829 O O . ILE A 1 100 ? 2.963 5.607 -7.185 1.00 92.62 100 ILE A O 1
ATOM 833 N N . PRO A 1 101 ? 5.127 5.704 -6.537 1.00 92.88 101 PRO A N 1
ATOM 834 C CA . PRO A 1 101 ? 5.570 6.385 -7.746 1.00 92.88 101 PRO A CA 1
ATOM 835 C C . PRO A 1 101 ? 5.282 5.562 -9.011 1.00 92.88 101 PRO A C 1
ATOM 837 O O . PRO A 1 101 ? 5.322 4.330 -8.983 1.00 92.88 101 PRO A O 1
ATOM 840 N N . LYS A 1 102 ? 4.985 6.220 -10.138 1.00 91.38 102 LYS A N 1
ATOM 841 C CA . LYS A 1 102 ? 4.433 5.571 -11.343 1.00 91.38 102 LYS A CA 1
ATOM 842 C C . LYS A 1 102 ? 5.303 4.418 -11.844 1.00 91.38 102 LYS A C 1
ATOM 844 O O . LYS A 1 102 ? 4.781 3.347 -12.141 1.00 91.38 102 LYS A O 1
ATOM 849 N N . ARG A 1 103 ? 6.623 4.604 -11.945 1.00 87.25 103 ARG A N 1
ATOM 850 C CA . ARG A 1 103 ? 7.507 3.529 -12.436 1.00 87.25 103 ARG A CA 1
ATOM 851 C C . ARG A 1 103 ? 7.689 2.414 -11.416 1.00 87.25 103 ARG A C 1
ATOM 853 O O . ARG A 1 103 ? 7.792 1.259 -11.811 1.00 87.25 103 ARG A O 1
ATOM 860 N N . PHE A 1 104 ? 7.667 2.748 -10.129 1.00 90.19 104 PHE A N 1
ATOM 861 C CA . PHE A 1 104 ? 7.683 1.757 -9.057 1.00 90.19 104 PHE A CA 1
ATOM 862 C C . PHE A 1 104 ? 6.418 0.887 -9.100 1.00 90.19 104 PHE A C 1
ATOM 864 O O . PHE A 1 104 ? 6.499 -0.338 -9.057 1.00 90.19 104 PHE A O 1
ATOM 871 N N . ARG A 1 105 ? 5.249 1.509 -9.315 1.00 93.75 105 ARG A N 1
ATOM 872 C CA . ARG A 1 105 ? 3.980 0.804 -9.543 1.00 93.75 105 ARG A CA 1
ATOM 873 C C . ARG A 1 105 ? 4.068 -0.127 -10.753 1.00 93.75 105 ARG A C 1
ATOM 875 O O . ARG A 1 105 ? 3.597 -1.253 -10.670 1.00 93.75 105 ARG A O 1
ATOM 882 N N . ASN A 1 106 ? 4.714 0.289 -11.843 1.00 91.69 106 ASN A N 1
ATOM 883 C CA . ASN A 1 106 ? 4.890 -0.579 -13.012 1.00 91.69 106 ASN A CA 1
ATOM 884 C C . ASN A 1 106 ? 5.717 -1.840 -12.703 1.00 91.69 106 ASN A C 1
ATOM 886 O O . ASN A 1 106 ? 5.426 -2.888 -13.271 1.00 91.69 106 ASN A O 1
ATOM 890 N N . ILE A 1 107 ? 6.716 -1.761 -11.813 1.00 91.25 107 ILE A N 1
ATOM 891 C CA . ILE A 1 107 ? 7.479 -2.938 -11.360 1.00 91.25 107 ILE A CA 1
ATOM 892 C C . ILE A 1 107 ? 6.557 -3.894 -10.600 1.00 91.25 107 ILE A C 1
ATOM 894 O O . ILE A 1 107 ? 6.513 -5.079 -10.919 1.00 91.25 107 ILE A O 1
ATOM 898 N N . LEU A 1 108 ? 5.775 -3.375 -9.650 1.00 94.75 108 LEU A N 1
ATOM 899 C CA . LEU A 1 108 ? 4.815 -4.174 -8.881 1.00 94.75 108 LEU A CA 1
ATOM 900 C C . LEU A 1 108 ? 3.777 -4.836 -9.798 1.00 94.75 108 LEU A C 1
ATOM 902 O O . LEU A 1 108 ? 3.570 -6.041 -9.726 1.00 94.75 108 LEU A O 1
ATOM 906 N N . MET A 1 109 ? 3.199 -4.087 -10.741 1.00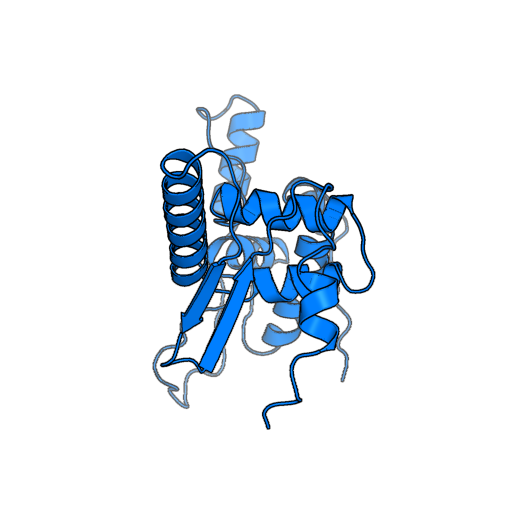 95.19 109 MET A N 1
ATOM 907 C CA . MET A 1 109 ? 2.260 -4.640 -11.723 1.00 95.19 109 MET A CA 1
ATOM 908 C C . MET A 1 109 ? 2.908 -5.681 -12.645 1.00 95.19 109 MET A C 1
ATOM 910 O O . MET A 1 109 ? 2.247 -6.634 -13.055 1.00 95.19 109 MET A O 1
ATOM 914 N N . ALA A 1 110 ? 4.190 -5.522 -12.987 1.00 92.00 110 ALA A N 1
ATOM 915 C CA . ALA A 1 110 ? 4.910 -6.516 -13.773 1.00 92.00 110 ALA A CA 1
ATOM 916 C C . ALA A 1 110 ? 5.084 -7.825 -12.991 1.00 92.00 110 ALA A C 1
ATOM 918 O O . ALA A 1 110 ? 4.823 -8.880 -13.564 1.00 92.00 110 ALA A O 1
ATOM 919 N N . LEU A 1 111 ? 5.440 -7.761 -11.701 1.00 93.31 111 LEU A N 1
ATOM 920 C CA . LEU A 1 111 ? 5.520 -8.933 -10.817 1.00 93.31 111 LEU A CA 1
ATOM 921 C C . LEU A 1 111 ? 4.171 -9.657 -10.713 1.00 93.31 111 LEU A C 1
ATOM 923 O O . LEU A 1 111 ? 4.103 -10.873 -10.869 1.00 93.31 111 LEU A O 1
ATOM 927 N N . GLU A 1 112 ? 3.089 -8.903 -10.526 1.00 95.00 112 GLU A N 1
ATOM 928 C CA . GLU A 1 112 ? 1.720 -9.434 -10.438 1.00 95.00 112 GLU A CA 1
ATOM 929 C C . GLU A 1 112 ? 1.251 -10.108 -11.729 1.00 95.00 112 GLU A C 1
ATOM 931 O O . GLU A 1 112 ? 0.478 -11.069 -11.701 1.00 95.00 112 GLU A O 1
ATOM 936 N N . ARG A 1 113 ? 1.720 -9.608 -12.876 1.00 94.88 113 ARG A N 1
ATOM 937 C CA . ARG A 1 113 ? 1.401 -10.175 -14.186 1.00 94.88 113 ARG A CA 1
ATOM 938 C C . ARG A 1 113 ? 2.221 -11.424 -14.486 1.00 94.88 113 ARG A C 1
ATOM 940 O O . ARG A 1 113 ? 1.679 -12.361 -15.062 1.00 94.88 113 ARG A O 1
ATOM 947 N N . THR A 1 114 ? 3.513 -11.432 -14.157 1.00 92.88 114 THR A N 1
ATOM 948 C CA . THR A 1 114 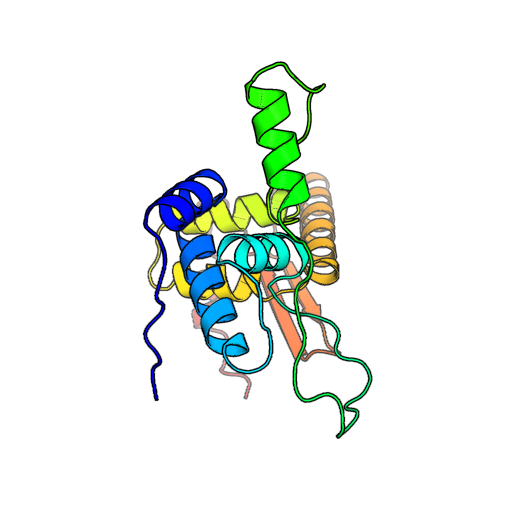? 4.385 -12.582 -14.444 1.00 92.88 114 THR A CA 1
ATOM 949 C C . THR A 1 114 ? 4.157 -13.731 -13.474 1.00 92.88 114 THR A C 1
ATOM 951 O O . THR A 1 114 ? 4.320 -14.878 -13.878 1.00 92.88 114 THR A O 1
ATOM 954 N N . ARG A 1 115 ? 3.781 -13.436 -12.220 1.00 92.00 115 ARG A N 1
ATOM 955 C CA . ARG A 1 115 ? 3.557 -14.423 -11.149 1.00 92.00 115 ARG A CA 1
ATOM 956 C C . ARG A 1 115 ? 4.701 -15.429 -11.018 1.00 92.00 115 ARG A C 1
ATOM 958 O O . ARG A 1 115 ? 4.477 -16.611 -10.764 1.00 92.00 115 ARG A O 1
ATOM 965 N N . ALA A 1 116 ? 5.932 -14.963 -11.225 1.00 89.56 116 ALA A N 1
ATOM 966 C CA . ALA A 1 116 ? 7.112 -15.795 -11.035 1.00 89.56 116 ALA A CA 1
ATOM 967 C C . ALA A 1 116 ? 7.150 -16.324 -9.587 1.00 89.56 116 ALA A C 1
ATOM 969 O O . ALA A 1 116 ? 6.672 -15.634 -8.683 1.00 89.56 116 ALA A O 1
ATOM 970 N N . PRO A 1 117 ? 7.707 -17.518 -9.327 1.00 92.00 117 PRO A N 1
ATOM 971 C CA . PRO A 1 117 ? 7.842 -18.022 -7.963 1.00 92.00 117 PRO A CA 1
ATOM 972 C C . PRO A 1 117 ? 8.461 -16.970 -7.029 1.00 92.00 117 PRO A C 1
ATOM 974 O O . PRO A 1 117 ? 9.479 -16.367 -7.365 1.00 92.00 117 PRO A O 1
ATOM 977 N N . GLY A 1 118 ? 7.823 -16.719 -5.882 1.00 91.69 118 GLY A N 1
ATOM 978 C CA . GLY A 1 118 ? 8.261 -15.702 -4.918 1.00 91.69 118 GLY A CA 1
ATOM 979 C C . GLY A 1 118 ? 7.800 -14.263 -5.205 1.00 91.69 118 GLY A C 1
ATOM 980 O O . GLY A 1 118 ? 8.251 -13.329 -4.538 1.00 91.69 118 GLY A O 1
ATOM 981 N N . TYR A 1 119 ? 6.944 -14.030 -6.213 1.00 93.62 119 TYR A N 1
ATOM 982 C CA . TYR A 1 119 ? 6.546 -12.668 -6.596 1.00 93.62 119 TYR A CA 1
ATOM 983 C C . TYR A 1 119 ? 5.842 -11.904 -5.468 1.00 93.62 119 TYR A C 1
ATOM 985 O O . TYR A 1 119 ? 6.063 -10.702 -5.332 1.00 93.62 119 TYR A O 1
ATOM 993 N N . THR A 1 120 ? 5.016 -12.574 -4.657 1.00 96.50 120 THR A N 1
ATOM 994 C CA . THR A 1 120 ? 4.297 -11.939 -3.546 1.00 96.50 120 THR A CA 1
ATOM 995 C C . THR A 1 120 ? 5.261 -11.473 -2.462 1.00 96.50 120 THR A C 1
ATOM 997 O O . THR A 1 120 ? 5.112 -10.369 -1.941 1.00 96.50 120 THR A O 1
ATOM 1000 N N . GLU A 1 121 ? 6.283 -12.266 -2.151 1.00 94.44 121 GLU A N 1
ATOM 1001 C CA . GLU A 1 121 ? 7.334 -11.935 -1.195 1.00 94.44 121 GLU A CA 1
ATOM 1002 C C . GLU A 1 121 ? 8.153 -10.738 -1.676 1.00 94.44 121 GLU A C 1
ATOM 1004 O O . GLU A 1 121 ? 8.362 -9.796 -0.912 1.00 94.44 121 GLU A O 1
ATOM 1009 N N . ILE A 1 122 ? 8.544 -10.731 -2.955 1.00 93.62 122 ILE A N 1
ATOM 1010 C CA . ILE A 1 122 ? 9.248 -9.600 -3.573 1.00 93.62 122 ILE A CA 1
ATOM 1011 C C . ILE A 1 122 ? 8.362 -8.350 -3.567 1.00 93.62 122 ILE A C 1
ATOM 1013 O O . ILE A 1 122 ? 8.831 -7.265 -3.228 1.00 93.62 122 ILE A O 1
ATOM 1017 N N . ALA A 1 123 ? 7.078 -8.477 -3.910 1.00 96.06 123 ALA A N 1
ATOM 1018 C CA . ALA A 1 123 ? 6.146 -7.355 -3.902 1.00 96.06 123 ALA A CA 1
ATOM 1019 C C . ALA A 1 123 ? 5.973 -6.786 -2.486 1.00 96.06 123 ALA A C 1
ATOM 1021 O O . ALA A 1 123 ? 6.029 -5.572 -2.313 1.00 96.06 123 ALA A O 1
ATOM 1022 N N . CYS A 1 124 ? 5.838 -7.646 -1.471 1.00 96.00 124 CYS A N 1
ATOM 1023 C CA . CYS A 1 124 ? 5.814 -7.228 -0.070 1.00 96.00 124 CYS A CA 1
ATOM 1024 C C . CYS A 1 124 ? 7.104 -6.500 0.318 1.00 96.00 124 CYS A C 1
ATOM 1026 O O . CYS A 1 124 ? 7.027 -5.418 0.880 1.00 96.00 124 CYS A O 1
ATOM 1028 N N . PHE A 1 125 ? 8.272 -7.045 -0.034 1.00 93.50 125 PHE A N 1
ATOM 1029 C CA . PHE A 1 125 ? 9.563 -6.415 0.249 1.00 93.50 125 PHE A CA 1
ATOM 1030 C C . PHE A 1 125 ? 9.680 -5.025 -0.393 1.00 93.50 125 PHE A C 1
ATOM 1032 O O . PHE A 1 125 ? 10.108 -4.068 0.244 1.00 93.50 125 PHE A O 1
ATOM 1039 N N . LEU A 1 126 ? 9.248 -4.877 -1.646 1.00 93.12 126 LEU A N 1
ATOM 1040 C CA . LEU A 1 126 ? 9.213 -3.577 -2.318 1.00 93.12 126 LEU A CA 1
ATOM 1041 C C . LEU A 1 126 ? 8.224 -2.609 -1.650 1.00 93.12 126 LEU A C 1
ATOM 1043 O O . LEU A 1 126 ? 8.470 -1.403 -1.607 1.00 93.12 126 LEU A O 1
ATOM 1047 N N . LEU A 1 127 ? 7.111 -3.119 -1.122 1.00 94.81 127 LEU A N 1
ATOM 1048 C CA . LEU A 1 127 ? 6.148 -2.332 -0.359 1.00 94.81 127 LEU A CA 1
ATOM 1049 C C . LEU A 1 127 ? 6.626 -2.004 1.067 1.00 94.81 127 LEU A C 1
ATOM 1051 O O . LEU A 1 127 ? 6.185 -0.998 1.618 1.00 94.81 127 LEU A O 1
ATOM 1055 N N . ASP A 1 128 ? 7.572 -2.743 1.639 1.00 92.56 128 ASP A N 1
ATOM 1056 C CA . ASP A 1 128 ? 8.218 -2.376 2.905 1.00 92.56 128 ASP A CA 1
ATOM 1057 C C . ASP A 1 128 ? 9.118 -1.137 2.755 1.00 92.56 128 ASP A C 1
ATOM 1059 O O . ASP A 1 128 ? 9.345 -0.404 3.714 1.00 92.56 128 ASP A O 1
ATOM 1063 N N . ILE A 1 129 ? 9.605 -0.851 1.542 1.00 89.56 129 ILE A N 1
ATOM 1064 C CA . ILE A 1 129 ? 10.427 0.334 1.281 1.00 89.56 129 ILE A CA 1
ATOM 1065 C C . ILE A 1 129 ? 9.576 1.593 1.492 1.00 89.56 129 ILE A C 1
ATOM 1067 O O . ILE A 1 129 ? 8.582 1.795 0.794 1.00 89.56 129 ILE A O 1
ATOM 1071 N N . GLY A 1 130 ? 9.982 2.468 2.413 1.00 85.19 130 GLY A N 1
ATOM 1072 C CA . GLY A 1 130 ? 9.298 3.735 2.682 1.00 85.19 130 GLY A CA 1
ATOM 1073 C C . GLY A 1 130 ? 9.281 4.689 1.480 1.00 85.19 130 GLY A C 1
ATOM 1074 O O . GLY A 1 130 ? 10.150 4.647 0.602 1.00 85.19 130 GLY A O 1
ATOM 1075 N N . TYR A 1 131 ? 8.296 5.592 1.445 1.00 83.50 131 TYR A N 1
ATOM 1076 C CA . TYR A 1 131 ? 8.070 6.484 0.303 1.00 83.50 131 TYR A CA 1
ATOM 1077 C C . TYR A 1 131 ? 9.318 7.259 -0.185 1.00 83.50 131 TYR A C 1
ATOM 1079 O O . TYR A 1 131 ? 9.585 7.211 -1.393 1.00 83.50 131 TYR A O 1
ATOM 1087 N N . PRO A 1 132 ? 10.128 7.904 0.686 1.00 84.62 132 PRO A N 1
ATOM 1088 C CA . PRO A 1 132 ? 11.316 8.634 0.239 1.00 84.62 132 PRO A CA 1
ATOM 1089 C C . PRO A 1 132 ? 12.268 7.770 -0.598 1.00 84.62 132 PRO A C 1
ATOM 1091 O O . PRO A 1 132 ? 12.765 8.207 -1.635 1.00 84.62 132 PRO A O 1
ATOM 1094 N N . PHE A 1 133 ? 12.455 6.507 -0.212 1.00 84.88 133 PHE A N 1
ATOM 1095 C CA . PHE A 1 133 ? 13.326 5.577 -0.927 1.00 84.88 133 PHE A CA 1
ATOM 1096 C C . PHE A 1 133 ? 12.696 5.050 -2.218 1.00 84.88 133 PHE A C 1
ATOM 1098 O O . PHE A 1 133 ? 13.391 4.934 -3.227 1.00 84.88 133 PHE A O 1
ATOM 1105 N N . ARG A 1 134 ? 11.376 4.812 -2.254 1.00 89.25 134 ARG A N 1
ATOM 1106 C CA . ARG A 1 134 ? 10.680 4.477 -3.513 1.00 89.25 134 ARG A CA 1
ATOM 1107 C C . ARG A 1 134 ? 10.873 5.566 -4.565 1.00 89.25 134 ARG A C 1
ATOM 1109 O O . ARG A 1 134 ? 11.033 5.260 -5.747 1.00 89.25 134 ARG A O 1
ATOM 1116 N N . LYS A 1 135 ? 10.872 6.833 -4.138 1.00 87.50 135 LYS A N 1
ATOM 1117 C CA . LYS A 1 135 ? 11.095 7.977 -5.023 1.00 87.50 135 LYS A CA 1
ATOM 1118 C C . LYS A 1 135 ? 12.526 8.005 -5.566 1.00 87.50 135 LYS A C 1
ATOM 1120 O O . LYS A 1 135 ? 12.699 8.130 -6.775 1.00 87.50 135 LYS A O 1
ATOM 1125 N N . VAL A 1 136 ? 13.523 7.766 -4.711 1.00 86.44 136 VAL A N 1
ATOM 1126 C CA . VAL A 1 136 ? 14.930 7.613 -5.130 1.00 86.44 136 VAL A CA 1
ATOM 1127 C C . VAL A 1 136 ? 15.088 6.491 -6.161 1.00 86.44 136 VAL A C 1
ATOM 1129 O O . VAL A 1 136 ? 15.787 6.661 -7.159 1.00 86.44 136 VAL A O 1
ATOM 1132 N N . ILE A 1 137 ? 14.423 5.349 -5.963 1.00 84.88 137 ILE A N 1
ATOM 1133 C CA . ILE A 1 137 ? 14.444 4.242 -6.930 1.00 84.88 137 ILE A CA 1
ATOM 1134 C C . ILE A 1 137 ? 13.836 4.684 -8.270 1.00 84.88 137 ILE A C 1
ATOM 1136 O O . ILE A 1 137 ? 14.442 4.461 -9.318 1.00 84.88 137 ILE A O 1
ATOM 1140 N N . GLU A 1 138 ? 12.677 5.352 -8.263 1.00 87.81 138 GLU A N 1
ATOM 1141 C CA . GLU A 1 138 ? 12.058 5.872 -9.490 1.00 87.81 138 GLU A CA 1
ATOM 1142 C C . GLU A 1 138 ? 12.967 6.858 -10.239 1.00 87.81 138 GLU A C 1
ATOM 1144 O O . GLU A 1 138 ? 13.134 6.731 -11.456 1.00 87.81 138 GLU A O 1
ATOM 1149 N N . ASP A 1 139 ? 13.567 7.817 -9.537 1.00 86.88 139 ASP A N 1
ATOM 1150 C CA . ASP A 1 139 ? 14.414 8.842 -10.152 1.00 86.88 139 ASP A CA 1
ATOM 1151 C C . ASP A 1 139 ? 15.692 8.232 -10.749 1.00 86.88 139 ASP A C 1
ATOM 1153 O O . ASP A 1 13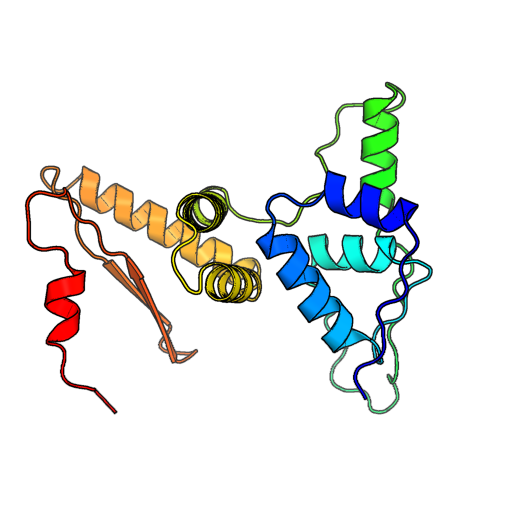9 ? 16.132 8.623 -11.839 1.00 86.88 139 ASP A O 1
ATOM 1157 N N . ASN A 1 140 ? 16.244 7.201 -10.103 1.00 81.88 140 ASN A N 1
ATOM 1158 C CA . ASN A 1 140 ? 17.346 6.426 -10.662 1.00 81.88 140 ASN A CA 1
ATOM 1159 C C . ASN A 1 140 ? 16.926 5.647 -11.914 1.00 81.88 140 ASN A C 1
ATOM 1161 O O . ASN A 1 140 ? 17.644 5.703 -12.911 1.00 81.88 140 ASN A O 1
ATOM 1165 N N . ILE A 1 141 ? 15.756 4.994 -11.919 1.00 82.19 141 ILE A N 1
ATOM 1166 C CA . ILE A 1 141 ? 15.221 4.315 -13.115 1.00 82.19 141 ILE A CA 1
ATOM 1167 C C . ILE A 1 141 ? 15.083 5.313 -14.273 1.00 82.19 141 ILE A C 1
ATOM 1169 O O . ILE A 1 141 ? 15.497 5.023 -15.395 1.00 82.19 141 ILE A O 1
ATOM 1173 N N . ILE A 1 142 ? 14.543 6.509 -14.018 1.00 84.56 142 ILE A N 1
ATOM 1174 C CA . ILE A 1 142 ? 14.410 7.566 -15.034 1.00 84.56 142 ILE A CA 1
ATOM 1175 C C . ILE A 1 142 ? 15.781 7.976 -15.577 1.00 84.56 142 ILE A C 1
ATOM 1177 O O . ILE A 1 142 ? 15.972 8.047 -16.792 1.00 84.56 142 ILE A O 1
ATOM 1181 N N . SER A 1 143 ? 16.732 8.242 -14.685 1.00 81.19 143 SER A N 1
ATOM 1182 C CA . SER A 1 143 ? 18.085 8.673 -15.048 1.00 81.19 143 SER A CA 1
ATOM 1183 C C . SER A 1 143 ? 18.825 7.608 -15.851 1.00 81.19 143 SER A C 1
ATOM 1185 O O . SER A 1 143 ? 19.598 7.913 -16.758 1.00 81.19 143 SER A O 1
ATOM 1187 N N . ALA A 1 144 ? 18.586 6.341 -15.538 1.00 75.25 144 ALA A N 1
ATOM 1188 C CA . ALA A 1 144 ? 19.165 5.221 -16.247 1.00 75.25 144 ALA A CA 1
ATOM 1189 C C . ALA A 1 144 ? 18.563 5.079 -17.658 1.00 75.25 144 ALA A C 1
ATOM 1191 O O . ALA A 1 144 ? 19.302 5.115 -18.643 1.00 75.25 144 ALA A O 1
ATOM 1192 N N . LEU A 1 145 ? 17.230 5.095 -17.784 1.00 75.81 145 LEU A N 1
ATOM 1193 C CA . LEU A 1 145 ? 16.542 5.076 -19.083 1.00 75.81 145 LEU A CA 1
ATOM 1194 C C . LEU A 1 145 ? 16.985 6.223 -20.007 1.00 75.81 145 LEU A C 1
ATOM 1196 O O . LEU A 1 145 ? 17.244 5.989 -21.185 1.00 75.81 145 LEU A O 1
ATOM 1200 N N . ARG A 1 146 ? 17.151 7.444 -19.474 1.00 79.88 146 ARG A N 1
ATOM 1201 C CA . ARG A 1 146 ? 17.678 8.596 -20.232 1.00 79.88 146 ARG A CA 1
ATOM 1202 C C . ARG A 1 146 ? 19.092 8.344 -20.770 1.00 79.88 146 ARG A C 1
ATOM 1204 O O . ARG A 1 146 ? 19.378 8.658 -21.920 1.00 79.88 146 ARG A O 1
ATOM 1211 N N . ARG A 1 147 ? 19.979 7.750 -19.961 1.00 69.38 147 ARG A N 1
ATOM 1212 C CA . ARG A 1 147 ? 21.355 7.419 -20.376 1.00 69.38 147 ARG A CA 1
ATOM 1213 C C . ARG A 1 147 ? 21.398 6.355 -21.475 1.00 69.38 147 ARG A C 1
ATOM 1215 O O . ARG A 1 147 ? 22.236 6.464 -22.367 1.00 69.38 147 ARG A O 1
ATOM 1222 N N . SER A 1 148 ? 20.504 5.364 -21.435 1.00 65.75 148 SER A N 1
ATOM 1223 C CA . SER A 1 148 ? 20.383 4.361 -22.507 1.00 65.75 148 SER A CA 1
ATOM 1224 C C . SER A 1 148 ? 19.908 4.981 -23.821 1.00 65.75 148 SER A C 1
ATOM 1226 O O . SER A 1 148 ? 20.496 4.701 -24.860 1.00 65.75 148 SER A O 1
ATOM 1228 N N . GLN A 1 149 ? 18.919 5.877 -23.781 1.00 67.50 149 GLN A N 1
ATOM 1229 C CA . GLN A 1 149 ? 18.426 6.552 -24.989 1.00 67.50 149 GLN A CA 1
ATOM 1230 C C . GLN A 1 149 ? 19.505 7.403 -25.675 1.00 67.50 149 GLN A C 1
ATOM 1232 O O . GLN A 1 149 ? 19.552 7.457 -26.900 1.00 67.50 149 GLN A O 1
ATOM 1237 N N . ASN A 1 150 ? 20.416 7.998 -24.900 1.00 62.59 150 ASN A N 1
ATOM 1238 C CA . ASN A 1 150 ? 21.523 8.805 -25.422 1.00 62.59 150 ASN A CA 1
ATOM 1239 C C . ASN A 1 150 ? 22.733 7.970 -25.897 1.00 62.59 150 ASN A C 1
ATOM 1241 O O . ASN A 1 150 ? 23.684 8.531 -26.433 1.00 62.59 150 ASN A O 1
ATOM 1245 N N . SER A 1 151 ? 22.719 6.648 -25.691 1.00 56.16 151 SER A N 1
ATOM 1246 C CA . SER A 1 151 ? 23.837 5.739 -25.978 1.00 56.16 151 SER A CA 1
ATOM 1247 C C . SER A 1 151 ? 23.418 4.660 -26.991 1.00 56.16 151 SER A C 1
ATOM 1249 O O . SER A 1 151 ? 23.089 3.546 -26.601 1.00 56.16 151 SER A O 1
ATOM 1251 N N . SER A 1 152 ? 23.414 4.984 -28.288 1.00 52.28 152 SER A N 1
ATOM 1252 C CA . SER A 1 152 ? 23.262 4.052 -29.434 1.00 52.28 152 SER A CA 1
ATOM 1253 C C . SER A 1 152 ? 22.206 2.931 -29.325 1.00 52.28 152 SER A C 1
ATOM 1255 O O . SER A 1 152 ? 22.415 1.843 -29.854 1.00 52.28 152 SER A O 1
ATOM 1257 N N . GLY A 1 153 ? 21.073 3.155 -28.654 1.00 53.50 153 GLY A N 1
ATOM 1258 C CA . GLY A 1 153 ? 19.939 2.217 -28.636 1.00 53.50 153 GLY A CA 1
ATOM 1259 C C . GLY A 1 153 ? 20.145 0.900 -27.871 1.00 53.50 153 GLY A C 1
ATOM 1260 O O . GLY A 1 153 ? 19.186 0.146 -27.729 1.00 53.50 153 GLY A O 1
ATOM 1261 N N . MET A 1 154 ? 21.337 0.624 -27.328 1.00 54.16 154 MET A N 1
ATOM 1262 C CA . MET A 1 154 ? 21.547 -0.529 -26.446 1.00 54.16 154 MET A CA 1
ATOM 1263 C C . MET A 1 154 ? 21.056 -0.202 -25.037 1.00 54.16 154 MET A C 1
ATOM 1265 O O . MET A 1 154 ? 21.517 0.751 -24.393 1.00 54.16 154 MET A O 1
ATOM 1269 N N . VAL A 1 155 ? 20.134 -1.017 -24.531 1.00 55.75 155 VAL A N 1
ATOM 1270 C CA . VAL A 1 155 ? 19.754 -0.954 -23.123 1.00 55.75 155 VAL A CA 1
ATOM 1271 C C . VAL A 1 155 ? 20.851 -1.613 -22.291 1.00 55.75 155 VAL A C 1
ATOM 1273 O O . VAL A 1 155 ? 21.344 -2.679 -22.645 1.00 55.75 155 VAL A O 1
ATOM 1276 N N . LYS A 1 156 ? 21.308 -0.931 -21.237 1.00 64.06 156 LYS A N 1
ATOM 1277 C CA . LYS A 1 156 ? 22.429 -1.376 -20.399 1.00 64.06 156 LYS A CA 1
ATOM 1278 C C . LYS A 1 156 ? 21.931 -1.757 -19.013 1.00 64.06 156 LYS A C 1
ATOM 1280 O O . LYS A 1 156 ? 21.010 -1.129 -18.497 1.00 64.06 156 LYS A O 1
ATOM 1285 N N . ASP A 1 157 ? 22.592 -2.740 -18.417 1.00 69.50 157 ASP A N 1
ATOM 1286 C CA . ASP A 1 157 ? 22.389 -3.099 -17.018 1.00 69.50 157 ASP A CA 1
ATOM 1287 C C . ASP A 1 157 ? 22.863 -1.965 -16.107 1.00 69.50 157 ASP A C 1
ATOM 1289 O O . ASP A 1 157 ? 23.878 -1.314 -16.380 1.00 69.50 157 ASP A O 1
ATOM 1293 N N . TRP A 1 158 ? 22.150 -1.740 -15.006 1.00 65.50 158 TRP A N 1
ATOM 1294 C CA . TRP A 1 158 ? 22.529 -0.735 -14.019 1.00 65.50 158 TRP A CA 1
ATOM 1295 C C . TRP A 1 158 ? 22.307 -1.222 -12.604 1.00 65.50 158 TRP A C 1
ATOM 1297 O O . TRP A 1 158 ? 21.272 -1.800 -12.288 1.00 65.50 158 TRP A O 1
ATOM 1307 N N . THR A 1 159 ? 23.245 -0.881 -11.732 1.00 69.94 159 THR A N 1
ATOM 1308 C CA . THR A 1 159 ? 23.200 -1.227 -10.317 1.00 69.94 159 THR A CA 1
ATOM 1309 C C . THR A 1 159 ? 23.147 0.050 -9.490 1.00 69.94 159 THR A C 1
ATOM 1311 O O . THR A 1 159 ? 23.947 0.965 -9.681 1.00 69.94 159 THR A O 1
ATOM 1314 N N . ILE A 1 160 ? 22.174 0.124 -8.588 1.00 68.25 160 ILE A N 1
ATOM 1315 C CA . ILE A 1 160 ? 22.071 1.137 -7.540 1.00 68.25 160 ILE A CA 1
ATOM 1316 C C . ILE A 1 160 ? 22.585 0.478 -6.266 1.00 68.25 160 ILE A C 1
ATOM 1318 O O . ILE A 1 160 ? 22.124 -0.607 -5.927 1.00 68.25 160 ILE A O 1
ATOM 1322 N N . ILE A 1 161 ? 23.521 1.113 -5.568 1.00 69.75 161 ILE A N 1
ATOM 1323 C CA . ILE A 1 161 ? 24.049 0.624 -4.289 1.00 69.75 161 ILE A CA 1
ATOM 1324 C C . ILE A 1 161 ? 23.875 1.738 -3.268 1.00 69.75 161 ILE A C 1
ATOM 1326 O O . ILE A 1 161 ? 24.326 2.861 -3.490 1.00 69.75 161 ILE A O 1
ATOM 1330 N N . ASP A 1 162 ? 23.241 1.416 -2.149 1.00 63.53 162 ASP A N 1
ATOM 1331 C CA . ASP A 1 162 ? 23.247 2.235 -0.948 1.00 63.53 162 ASP A CA 1
ATOM 1332 C C . ASP A 1 162 ? 24.285 1.655 0.017 1.00 63.53 162 ASP A C 1
ATOM 1334 O O . ASP A 1 162 ? 24.054 0.664 0.713 1.00 63.53 162 ASP A O 1
ATOM 1338 N N . THR A 1 163 ? 25.462 2.278 0.046 1.00 69.00 163 THR A N 1
ATOM 1339 C CA . THR A 1 163 ? 26.576 1.845 0.898 1.00 69.00 163 THR A CA 1
ATOM 1340 C C . THR A 1 163 ? 26.316 2.098 2.380 1.00 69.00 163 THR A C 1
ATOM 1342 O O . THR A 1 163 ? 26.876 1.396 3.220 1.00 69.00 163 THR A O 1
ATOM 1345 N N . LYS A 1 164 ? 25.447 3.060 2.722 1.00 61.34 164 LYS A N 1
ATOM 1346 C CA . LYS A 1 164 ? 25.111 3.390 4.111 1.00 61.34 164 LYS A CA 1
ATOM 1347 C C . LYS A 1 164 ? 24.198 2.328 4.714 1.00 61.34 164 LYS A C 1
ATOM 1349 O O . LYS A 1 164 ? 24.427 1.894 5.839 1.00 61.34 164 LYS A O 1
ATOM 1354 N N . ASN A 1 165 ? 23.194 1.897 3.954 1.00 58.84 165 ASN A N 1
ATOM 1355 C CA . ASN A 1 165 ? 22.213 0.907 4.398 1.00 58.84 165 ASN A CA 1
ATOM 1356 C C . ASN A 1 165 ? 22.526 -0.524 3.920 1.00 58.84 165 ASN A C 1
ATOM 1358 O O . ASN A 1 165 ? 21.734 -1.430 4.164 1.00 58.84 165 ASN A O 1
ATOM 1362 N N . LYS A 1 166 ? 23.679 -0.735 3.267 1.00 69.88 166 LYS A N 1
ATOM 1363 C CA . LYS A 1 166 ? 24.198 -2.037 2.810 1.00 69.88 166 LYS A CA 1
ATOM 1364 C C . LYS A 1 166 ? 23.221 -2.840 1.937 1.00 69.88 166 LYS A C 1
ATOM 1366 O O . LYS A 1 166 ? 23.109 -4.053 2.086 1.00 69.88 166 LYS A O 1
ATOM 1371 N N . TRP A 1 167 ? 22.534 -2.184 1.006 1.00 64.56 167 TRP A N 1
ATOM 1372 C CA . TRP A 1 167 ? 21.690 -2.863 0.016 1.00 64.56 167 TRP A CA 1
ATOM 1373 C C . TRP A 1 167 ? 21.958 -2.332 -1.391 1.00 64.56 167 TRP A C 1
ATOM 1375 O O . TRP A 1 167 ? 22.516 -1.250 -1.573 1.00 64.56 167 TRP A O 1
ATOM 1385 N N . GLY A 1 168 ? 21.557 -3.096 -2.404 1.00 62.41 168 GLY A N 1
ATOM 1386 C CA . GLY A 1 168 ? 21.638 -2.666 -3.792 1.00 62.41 168 GLY A CA 1
ATOM 1387 C C . GLY A 1 168 ? 20.555 -3.295 -4.658 1.00 62.41 168 GLY A C 1
ATOM 1388 O O . GLY A 1 168 ? 20.013 -4.349 -4.337 1.00 62.41 168 GLY A O 1
ATOM 1389 N N . PHE A 1 169 ? 20.227 -2.628 -5.758 1.00 66.81 169 PHE A N 1
ATOM 1390 C CA . PHE A 1 169 ? 19.279 -3.091 -6.761 1.00 66.81 169 PHE A CA 1
ATOM 1391 C C . PHE A 1 169 ? 19.968 -3.098 -8.119 1.00 66.81 169 PHE A C 1
ATOM 1393 O O . PHE A 1 169 ? 20.422 -2.051 -8.580 1.00 66.81 169 PHE A O 1
ATOM 1400 N N . THR A 1 170 ? 20.031 -4.257 -8.774 1.00 68.88 170 THR A N 1
ATOM 1401 C CA . THR A 1 170 ? 20.515 -4.345 -10.155 1.00 68.88 170 THR A CA 1
ATOM 1402 C C . THR A 1 170 ? 19.336 -4.521 -11.094 1.00 68.88 170 THR A C 1
ATOM 1404 O O . THR A 1 170 ? 18.578 -5.480 -10.992 1.00 68.88 170 THR A O 1
ATOM 1407 N N . TYR A 1 171 ? 19.187 -3.575 -12.012 1.00 66.81 171 TYR A N 1
ATOM 1408 C CA . TYR A 1 171 ? 18.292 -3.668 -13.145 1.00 66.81 171 TYR A CA 1
ATOM 1409 C C . TYR A 1 171 ? 19.048 -4.267 -14.324 1.00 66.81 171 TYR A C 1
ATOM 1411 O O . TYR A 1 171 ? 19.987 -3.657 -14.836 1.00 66.81 171 TYR A O 1
ATOM 1419 N N . PHE A 1 172 ? 18.613 -5.446 -14.755 1.00 66.19 172 PHE A N 1
ATOM 1420 C CA . PHE A 1 172 ? 19.102 -6.070 -15.973 1.00 66.19 172 PHE A CA 1
ATOM 1421 C C . PHE A 1 172 ? 18.192 -5.708 -17.133 1.00 66.19 172 PHE A C 1
ATOM 1423 O O . PHE A 1 172 ? 16.972 -5.862 -17.025 1.00 66.19 172 PHE A O 1
ATOM 1430 N N . CYS A 1 173 ? 18.771 -5.264 -18.242 1.00 56.41 173 CYS A N 1
ATOM 1431 C CA . CYS A 1 173 ? 18.011 -5.059 -19.459 1.00 56.41 173 CYS A CA 1
ATOM 1432 C C . CYS A 1 173 ? 18.564 -5.917 -20.589 1.00 56.41 173 CYS A C 1
ATOM 1434 O O . CYS A 1 173 ? 19.621 -5.637 -21.143 1.00 56.41 173 CYS A O 1
ATOM 1436 N N . GLY A 1 174 ? 17.807 -6.953 -20.944 1.00 53.03 174 GLY A N 1
ATOM 1437 C CA . GLY A 1 174 ? 18.039 -7.740 -22.148 1.00 53.03 174 GLY A CA 1
ATOM 1438 C C . GLY A 1 174 ? 17.150 -7.251 -23.286 1.00 53.03 174 GLY A C 1
ATOM 1439 O O . GLY A 1 174 ? 15.969 -6.982 -23.078 1.00 53.03 174 GLY A O 1
ATOM 1440 N N . ASP A 1 175 ? 17.703 -7.178 -24.493 1.00 50.62 175 ASP A N 1
ATOM 1441 C CA . ASP A 1 175 ? 16.955 -6.989 -25.744 1.00 50.62 175 ASP A CA 1
ATOM 1442 C C . ASP A 1 175 ? 16.452 -8.322 -26.340 1.00 50.62 175 ASP A C 1
ATOM 1444 O O . ASP A 1 175 ? 15.891 -8.353 -27.431 1.00 50.62 175 ASP A O 1
ATOM 1448 N N . GLY A 1 176 ? 16.641 -9.435 -25.619 1.00 46.91 176 GLY A N 1
ATOM 1449 C CA . GLY A 1 176 ? 16.287 -10.784 -26.064 1.00 46.91 176 GLY A CA 1
ATOM 1450 C C . GLY A 1 176 ? 17.265 -11.397 -27.073 1.00 46.91 176 GLY A C 1
ATOM 1451 O O . GLY A 1 176 ? 17.071 -12.550 -27.448 1.00 46.91 176 GLY A O 1
ATOM 1452 N N . THR A 1 177 ? 18.311 -10.673 -27.494 1.00 45.03 177 THR A N 1
ATOM 1453 C CA . THR A 1 177 ? 19.291 -11.136 -28.497 1.00 45.03 177 THR A CA 1
ATOM 1454 C C . THR A 1 177 ? 20.649 -11.528 -27.913 1.00 45.03 177 THR A C 1
ATOM 1456 O O . THR A 1 177 ? 21.407 -12.249 -28.558 1.00 45.03 177 THR A O 1
ATOM 1459 N N . GLN A 1 178 ? 20.951 -11.121 -26.676 1.00 47.59 178 GLN A N 1
ATOM 1460 C CA . GLN A 1 178 ? 22.131 -11.567 -25.929 1.00 47.59 178 GLN A CA 1
ATOM 1461 C C . GLN A 1 178 ? 21.747 -12.513 -24.782 1.00 47.59 178 GLN A C 1
ATOM 1463 O O . GLN A 1 178 ? 20.662 -12.342 -24.214 1.00 47.59 178 GLN A O 1
ATOM 1468 N N . PRO A 1 179 ? 22.621 -13.475 -24.402 1.00 45.62 179 PRO A N 1
ATOM 1469 C CA . PRO A 1 179 ? 22.421 -14.289 -23.206 1.00 45.62 179 PRO A CA 1
ATOM 1470 C C . PRO A 1 179 ? 22.091 -13.362 -22.040 1.00 45.62 179 PRO A C 1
ATOM 1472 O O . PRO A 1 179 ? 22.820 -12.397 -21.767 1.00 45.62 179 PRO A O 1
ATOM 1475 N N . SER A 1 180 ? 20.916 -13.592 -21.444 1.00 49.72 180 SER A N 1
ATOM 1476 C CA . SER A 1 180 ? 20.345 -12.685 -20.454 1.00 49.72 180 SER A CA 1
ATOM 1477 C C . SER A 1 180 ? 21.383 -12.428 -19.368 1.00 49.72 180 SER A C 1
ATOM 1479 O O . SER A 1 180 ? 22.095 -13.338 -18.952 1.00 49.72 180 SER A O 1
ATOM 1481 N N . SER A 1 181 ? 21.504 -11.197 -18.892 1.00 49.03 181 SER A N 1
ATOM 1482 C CA . SER A 1 181 ? 22.466 -10.829 -17.849 1.00 49.03 181 SER A CA 1
ATOM 1483 C C . SER A 1 181 ? 22.357 -11.699 -16.576 1.00 49.03 181 SER A C 1
ATOM 1485 O O . SER A 1 181 ? 23.309 -11.800 -15.807 1.00 49.03 181 SER A O 1
ATOM 1487 N N . LEU A 1 182 ? 21.234 -12.409 -16.404 1.00 47.84 182 LEU A N 1
ATOM 1488 C CA . LEU A 1 182 ? 21.014 -13.468 -15.414 1.00 47.84 182 LEU A CA 1
ATOM 1489 C C . LEU A 1 182 ? 21.955 -14.676 -15.578 1.00 47.84 182 LEU A C 1
ATOM 1491 O O . LEU A 1 182 ? 22.416 -15.226 -14.581 1.00 47.84 182 LEU A O 1
ATOM 1495 N N . GLU A 1 183 ? 22.293 -15.073 -16.805 1.00 51.56 183 GLU A N 1
ATOM 1496 C CA . GLU A 1 183 ? 23.276 -16.134 -17.060 1.00 51.56 183 GLU A CA 1
ATOM 1497 C C . GLU A 1 183 ? 24.682 -15.709 -16.631 1.00 51.56 183 GLU A C 1
ATOM 1499 O O . GLU A 1 183 ? 25.434 -16.540 -16.137 1.00 51.56 183 GLU A O 1
ATOM 1504 N N . ARG A 1 184 ? 25.015 -14.412 -16.711 1.00 47.69 184 ARG A N 1
ATOM 1505 C CA . ARG A 1 184 ? 26.281 -13.868 -16.184 1.00 47.69 184 ARG A CA 1
ATOM 1506 C C . ARG A 1 184 ? 26.324 -13.858 -14.652 1.00 47.69 184 ARG A C 1
ATOM 1508 O O . ARG A 1 184 ? 27.396 -14.020 -14.078 1.00 47.69 184 ARG A O 1
ATOM 1515 N N . MET A 1 185 ? 25.175 -13.728 -13.988 1.00 44.41 185 MET A N 1
ATOM 1516 C CA . MET A 1 185 ? 25.078 -13.743 -12.523 1.00 44.41 185 MET A CA 1
ATOM 1517 C C . MET A 1 185 ? 25.296 -15.128 -11.904 1.00 44.41 185 MET A C 1
ATOM 1519 O O . MET A 1 185 ? 25.784 -15.207 -10.782 1.00 44.41 185 MET A O 1
ATOM 1523 N N . ARG A 1 186 ? 25.021 -16.218 -12.638 1.00 46.66 186 ARG A N 1
ATOM 1524 C CA . ARG A 1 186 ? 25.377 -17.586 -12.208 1.00 46.66 186 ARG A CA 1
ATOM 1525 C C . ARG A 1 186 ? 26.886 -17.804 -12.030 1.00 46.66 186 ARG A C 1
ATOM 1527 O O . ARG A 1 186 ? 27.271 -18.794 -11.421 1.00 46.66 186 ARG A O 1
ATOM 1534 N N . PHE A 1 187 ? 27.720 -16.904 -12.556 1.00 42.66 187 PHE A N 1
ATOM 1535 C CA . PHE A 1 187 ? 29.181 -17.001 -12.527 1.00 42.66 187 PHE A CA 1
ATOM 1536 C C . PHE A 1 187 ? 29.858 -15.962 -11.626 1.00 42.66 187 PHE A C 1
ATOM 1538 O O . PHE A 1 187 ? 31.085 -15.867 -11.641 1.00 42.66 187 PHE A O 1
ATOM 1545 N N . LEU A 1 188 ? 29.107 -15.176 -10.849 1.00 36.03 188 LEU A N 1
ATOM 1546 C CA . LEU A 1 188 ? 29.733 -14.345 -9.823 1.00 36.03 188 LEU A CA 1
ATOM 1547 C C . LEU A 1 188 ? 30.103 -15.242 -8.632 1.00 36.03 188 LEU A C 1
ATOM 1549 O O . LEU A 1 188 ? 29.215 -15.922 -8.114 1.00 36.03 188 LEU A O 1
ATOM 1553 N N . PRO A 1 189 ? 31.380 -15.278 -8.201 1.00 35.41 189 PRO A N 1
ATOM 1554 C CA . PRO A 1 189 ? 31.759 -15.981 -6.984 1.00 35.41 189 PRO A CA 1
ATOM 1555 C C . PRO A 1 189 ? 30.929 -15.435 -5.826 1.00 35.41 189 PRO A C 1
ATOM 1557 O O . PRO A 1 189 ? 30.700 -14.225 -5.754 1.00 35.41 189 PRO A O 1
ATOM 1560 N N . GLU A 1 190 ? 30.483 -16.317 -4.937 1.00 34.97 190 GLU A N 1
ATOM 1561 C CA . GLU A 1 190 ? 29.865 -15.935 -3.672 1.00 34.97 190 GLU A CA 1
ATOM 1562 C C . GLU A 1 190 ? 30.834 -15.013 -2.918 1.00 34.97 190 GLU A C 1
ATOM 1564 O O . GLU A 1 190 ? 31.835 -15.457 -2.358 1.00 34.97 190 GLU A O 1
ATOM 1569 N N . TYR A 1 191 ? 30.581 -13.706 -2.958 1.00 36.31 191 TYR A N 1
ATOM 1570 C CA . TYR A 1 191 ? 31.275 -12.762 -2.098 1.00 36.31 191 TYR A CA 1
ATOM 1571 C C . TYR A 1 191 ? 30.541 -12.751 -0.758 1.00 36.31 191 TYR A C 1
ATOM 1573 O O . TYR A 1 191 ? 29.445 -12.197 -0.649 1.00 36.31 191 TYR A O 1
ATOM 1581 N N . CYS A 1 192 ? 31.153 -13.448 0.203 1.00 33.69 192 CYS A N 1
ATOM 1582 C CA . CYS A 1 192 ? 30.868 -13.420 1.636 1.00 33.69 192 CYS A CA 1
ATOM 1583 C C . CYS A 1 192 ? 30.851 -11.999 2.215 1.00 33.69 192 CYS A C 1
ATOM 1585 O O . CYS A 1 192 ? 31.663 -11.158 1.761 1.00 33.69 192 CYS A O 1
#

Radius of gyration: 20.41 Å; chains: 1; bounding box: 54×36×59 Å

Secondary structure (DSSP, 8-state):
--------HHHHHHHHHH-SSHHHHHHHHHHHHHTTTTEE-SSHHHHHHHHHHHTT-----S--TT---EE-----HHHHHHHHHHTTSSS--PPP-----HHHHHHHHHHHHH--TTHHHHHHHHHHS-HHHHHHHHHHHHHHHHHHHTTTT----EEEEETTTTEEEEE----SSS--HHHHHTTS----

Foldseek 3Di:
DQDDDDADVVVVVVLVVADPADLLVVLLVVLCSVCVQAEAEPHVVLSVLCCQEWVNPDPDDPPDVPRRHHYRPDRCVLVVQCVCVVVVNHPDDDRRGHDADPVRVVVLVVLRVVVPPCSSVVSSVSSVDTPVVNVVVVVVVVVQVVVCVVPPNDRAKDKDADPPVGDIDIDWDDPVPDDGVVVVVVPDPPDD